Protein AF-A0A0G2GJR7-F1 (afdb_monomer_lite)

InterPro domains:
  IPR007304 TAP46-like protein [PF04177] (12-169)
  IPR007304 TAP46-like protein [PTHR10933] (1-168)
  IPR038511 TAP42/TAP46-like superfamily [G3DSA:1.25.40.540] (10-198)

Structure (mmCIF, N/CA/C/O backbone):
data_AF-A0A0G2GJR7-F1
#
_entry.id   AF-A0A0G2GJR7-F1
#
loop_
_atom_site.group_PDB
_atom_site.id
_atom_site.type_symbol
_atom_site.label_atom_id
_atom_site.label_alt_id
_atom_site.label_comp_id
_atom_site.label_asym_id
_atom_site.label_entity_id
_atom_site.label_seq_id
_atom_site.pdbx_PDB_ins_code
_atom_site.Cartn_x
_atom_site.Cartn_y
_atom_site.Cartn_z
_atom_site.occupancy
_atom_site.B_iso_or_equiv
_atom_site.auth_seq_id
_atom_site.auth_comp_id
_atom_site.auth_asym_id
_atom_site.auth_atom_id
_atom_site.pdbx_PDB_model_num
ATOM 1 N N . MET A 1 1 ? -21.936 -32.158 -19.354 1.00 35.22 1 MET A N 1
ATOM 2 C CA . MET A 1 1 ? -22.387 -31.403 -18.170 1.00 35.22 1 MET A CA 1
ATOM 3 C C . MET A 1 1 ? -21.195 -31.351 -17.244 1.00 35.22 1 MET A C 1
ATOM 5 O O . MET A 1 1 ? -20.865 -32.356 -16.630 1.00 35.22 1 MET A O 1
ATOM 9 N N . SER A 1 2 ? -20.431 -30.268 -17.346 1.00 37.28 2 SER A N 1
ATOM 10 C CA . SER A 1 2 ? -19.162 -30.115 -16.641 1.00 37.28 2 SER A CA 1
ATOM 11 C C . SER A 1 2 ? -19.447 -29.758 -15.191 1.00 37.28 2 SER A C 1
ATOM 13 O O . SER A 1 2 ? -20.305 -28.926 -14.925 1.00 37.28 2 SER A O 1
ATOM 15 N N . ASN A 1 3 ? -18.747 -30.436 -14.291 1.00 38.94 3 ASN A N 1
ATOM 16 C CA . ASN A 1 3 ? -18.792 -30.247 -12.850 1.00 38.94 3 ASN A CA 1
ATOM 17 C C . ASN A 1 3 ? -18.366 -28.801 -12.521 1.00 38.94 3 ASN A C 1
ATOM 19 O O . ASN A 1 3 ? -17.173 -28.510 -12.434 1.00 38.94 3 ASN A O 1
ATOM 23 N N . GLU A 1 4 ? -19.324 -27.884 -12.383 1.00 40.16 4 GLU A N 1
ATOM 24 C CA . GLU A 1 4 ? -19.122 -26.643 -11.636 1.00 40.16 4 GLU A CA 1
ATOM 25 C C . GLU A 1 4 ? -18.989 -27.054 -10.173 1.00 40.16 4 GLU A C 1
ATOM 27 O O . GLU A 1 4 ? -19.972 -27.213 -9.455 1.00 40.16 4 GLU A O 1
ATOM 32 N N . ALA A 1 5 ? -17.753 -27.334 -9.756 1.00 41.88 5 ALA A N 1
ATOM 33 C CA . ALA A 1 5 ? -17.433 -27.442 -8.347 1.00 41.88 5 ALA A CA 1
ATOM 34 C C . ALA A 1 5 ? -17.903 -26.142 -7.686 1.00 41.88 5 ALA A C 1
ATOM 36 O O . ALA A 1 5 ? -17.387 -25.072 -8.009 1.00 41.88 5 ALA A O 1
ATOM 37 N N . GLU A 1 6 ? -18.905 -26.251 -6.816 1.00 43.09 6 GLU A N 1
ATOM 38 C CA . GLU A 1 6 ? -19.409 -25.178 -5.968 1.00 43.09 6 GLU A CA 1
ATOM 39 C C . GLU A 1 6 ? -18.227 -24.577 -5.196 1.00 43.09 6 GLU A C 1
ATOM 41 O O . GLU A 1 6 ? -17.810 -25.077 -4.149 1.00 43.09 6 GLU A O 1
ATOM 46 N N . GLN A 1 7 ? -17.628 -23.520 -5.745 1.00 49.91 7 GLN A N 1
ATOM 47 C CA . GLN A 1 7 ? -16.641 -22.724 -5.037 1.00 49.91 7 GLN A CA 1
ATOM 48 C C . GLN A 1 7 ? -17.401 -22.008 -3.927 1.00 49.91 7 GLN A C 1
ATOM 50 O O . GLN A 1 7 ? -18.052 -20.989 -4.156 1.00 49.91 7 GLN A O 1
ATOM 55 N N . GLN A 1 8 ? -17.362 -22.580 -2.722 1.00 50.88 8 GLN A N 1
ATOM 56 C CA . GLN A 1 8 ? -17.831 -21.894 -1.527 1.00 50.88 8 GLN A CA 1
ATOM 57 C C . GLN A 1 8 ? -17.197 -20.496 -1.495 1.00 50.88 8 GLN A C 1
ATOM 59 O O . GLN A 1 8 ? -15.990 -20.382 -1.740 1.00 50.88 8 GLN A O 1
ATOM 64 N N . PRO A 1 9 ? -17.975 -19.433 -1.222 1.00 61.09 9 PRO A N 1
ATOM 65 C CA . PRO A 1 9 ? -17.446 -18.079 -1.224 1.00 61.09 9 PRO A CA 1
ATOM 66 C C . PRO A 1 9 ? -16.328 -17.986 -0.181 1.00 61.09 9 PRO A C 1
ATOM 68 O O . PRO A 1 9 ? -16.577 -18.084 1.021 1.00 61.09 9 PRO A O 1
ATOM 71 N N . GLN A 1 10 ? -15.084 -17.839 -0.643 1.00 73.94 10 GLN A N 1
ATOM 72 C CA . GLN A 1 10 ? -13.940 -17.670 0.247 1.00 73.94 10 GLN A CA 1
ATOM 73 C C . GLN A 1 10 ? -14.113 -16.368 1.036 1.00 73.94 10 GLN A C 1
ATOM 75 O O . GLN A 1 10 ? -14.500 -15.336 0.485 1.00 73.94 10 GLN A O 1
ATOM 80 N N . SER A 1 11 ? -13.851 -16.415 2.343 1.00 90.81 11 SER A N 1
ATOM 81 C CA . SER A 1 11 ? -13.922 -15.219 3.182 1.00 90.81 11 SER A CA 1
ATOM 82 C C . SER A 1 11 ? -12.820 -14.230 2.798 1.00 90.81 11 SER A C 1
ATOM 84 O O . SER A 1 11 ? -11.717 -14.634 2.419 1.00 90.81 11 SER A O 1
ATOM 86 N N . LEU A 1 12 ? -13.093 -12.928 2.950 1.00 93.38 12 LEU A N 1
ATOM 87 C CA . LEU A 1 12 ? -12.113 -11.867 2.684 1.00 93.38 12 LEU A CA 1
ATOM 88 C C . LEU A 1 12 ? -10.796 -12.112 3.434 1.00 93.38 12 LEU A C 1
ATOM 90 O O . LEU A 1 12 ? -9.720 -11.984 2.862 1.00 93.38 12 LEU A O 1
ATOM 94 N N . ARG A 1 13 ? -10.888 -12.556 4.691 1.00 94.00 13 ARG A N 1
ATOM 95 C CA . ARG A 1 13 ? -9.733 -12.904 5.525 1.00 94.00 13 ARG A CA 1
ATOM 96 C C . ARG A 1 13 ? -8.866 -14.000 4.901 1.00 94.00 13 ARG A C 1
ATOM 98 O O . ARG A 1 13 ? -7.647 -13.862 4.855 1.00 94.00 13 ARG A O 1
ATOM 105 N N . ALA A 1 14 ? -9.479 -15.084 4.420 1.00 93.88 14 ALA A N 1
ATOM 106 C CA . ALA A 1 14 ? -8.749 -16.191 3.802 1.00 93.88 14 ALA A CA 1
ATOM 107 C C . ALA A 1 14 ? -8.093 -15.768 2.479 1.00 93.88 14 ALA A C 1
ATOM 109 O O . ALA A 1 14 ? -6.927 -16.090 2.241 1.00 93.88 14 ALA A O 1
ATOM 110 N N . LEU A 1 15 ? -8.817 -15.003 1.654 1.00 95.00 15 LEU A N 1
ATOM 111 C CA . LEU A 1 15 ? -8.298 -14.439 0.407 1.00 95.00 15 LEU A CA 1
ATOM 112 C C . LEU A 1 15 ? -7.098 -13.524 0.662 1.00 95.00 15 LEU A C 1
ATOM 114 O O . LEU A 1 15 ? -6.047 -13.704 0.045 1.00 95.00 15 LEU A O 1
ATOM 118 N N . PHE A 1 16 ? -7.228 -12.603 1.616 1.00 96.25 16 PHE A N 1
ATOM 119 C CA . PHE A 1 16 ? -6.186 -11.643 1.960 1.00 96.25 16 PHE A CA 1
ATOM 120 C C . PHE A 1 16 ? -4.929 -12.326 2.507 1.00 96.25 16 PHE A C 1
ATOM 122 O O . PHE A 1 16 ? -3.825 -12.013 2.072 1.00 96.25 16 PHE A O 1
ATOM 129 N N . TYR A 1 17 ? -5.067 -13.325 3.383 1.00 95.56 17 TYR A N 1
ATOM 130 C CA . TYR A 1 17 ? -3.914 -14.100 3.851 1.00 95.56 17 TYR A CA 1
ATOM 131 C C . TYR A 1 17 ? -3.242 -14.901 2.739 1.00 95.56 17 TYR A C 1
ATOM 133 O O . TYR A 1 17 ? -2.012 -14.974 2.695 1.00 95.56 17 TYR A O 1
ATOM 141 N N . GLY A 1 18 ? -4.019 -15.448 1.802 1.00 94.94 18 GLY A N 1
ATOM 142 C CA . GLY A 1 18 ? -3.470 -16.055 0.593 1.00 94.94 18 GLY A CA 1
ATOM 143 C C . GLY A 1 18 ? -2.722 -15.045 -0.286 1.00 94.94 18 GLY A C 1
ATOM 144 O O . GLY A 1 18 ? -1.685 -15.380 -0.859 1.00 94.94 18 GLY A O 1
ATOM 145 N N . ALA A 1 19 ? -3.219 -13.813 -0.406 1.00 95.75 19 ALA A N 1
ATOM 146 C CA . ALA A 1 19 ? -2.562 -12.742 -1.155 1.00 95.75 19 ALA A CA 1
ATOM 147 C C . ALA A 1 19 ? -1.238 -12.319 -0.493 1.00 95.75 19 ALA A C 1
ATOM 149 O O . ALA A 1 19 ? -0.198 -12.306 -1.153 1.00 95.75 19 ALA A O 1
ATOM 150 N N . GLU A 1 20 ? -1.248 -12.092 0.823 1.00 96.19 20 GLU A N 1
ATOM 151 C CA . GLU A 1 20 ? -0.064 -11.742 1.617 1.00 96.19 20 GLU A CA 1
ATOM 152 C C . GLU A 1 20 ? 1.016 -12.828 1.574 1.00 96.19 20 GLU A C 1
ATOM 154 O O . GLU A 1 20 ? 2.204 -12.520 1.461 1.00 96.19 20 GLU A O 1
ATOM 159 N N . ALA A 1 21 ? 0.630 -14.107 1.622 1.00 95.31 21 ALA A N 1
ATOM 160 C CA . ALA A 1 21 ? 1.573 -15.215 1.491 1.00 95.31 21 ALA A CA 1
ATOM 161 C C . ALA A 1 21 ? 2.286 -15.193 0.127 1.00 95.31 21 ALA A C 1
ATOM 163 O O . ALA A 1 21 ? 3.514 -15.285 0.075 1.00 95.31 21 ALA A O 1
ATOM 164 N N . ARG A 1 22 ? 1.537 -14.992 -0.968 1.00 94.88 22 ARG A N 1
ATOM 165 C CA . ARG A 1 22 ? 2.111 -14.870 -2.320 1.00 94.88 22 ARG A CA 1
ATOM 166 C C . ARG A 1 22 ? 2.998 -13.632 -2.456 1.00 94.88 22 ARG A C 1
ATOM 168 O O . ARG A 1 22 ? 4.066 -13.719 -3.053 1.00 94.88 22 ARG A O 1
ATOM 175 N N . ARG A 1 23 ? 2.603 -12.490 -1.878 1.00 95.25 23 ARG A N 1
ATOM 176 C CA . ARG A 1 23 ? 3.429 -11.269 -1.865 1.00 95.25 23 ARG A CA 1
ATOM 177 C C . ARG A 1 23 ? 4.769 -11.510 -1.168 1.00 95.25 23 ARG A C 1
ATOM 179 O O . ARG A 1 23 ? 5.808 -11.174 -1.730 1.00 95.25 23 ARG A O 1
ATOM 186 N N . LYS A 1 24 ? 4.761 -12.143 0.009 1.00 93.56 24 LYS A N 1
ATOM 187 C CA . LYS A 1 24 ? 5.985 -12.489 0.753 1.00 93.56 24 LYS A CA 1
ATOM 188 C C . LYS A 1 24 ? 6.879 -13.465 -0.014 1.00 93.56 24 LYS A C 1
ATOM 190 O O . LYS A 1 24 ? 8.096 -13.311 -0.006 1.00 93.56 24 LYS A O 1
ATOM 195 N N . GLU A 1 25 ? 6.297 -14.435 -0.718 1.00 92.06 25 GLU A N 1
ATOM 196 C CA . GLU A 1 25 ? 7.043 -15.342 -1.603 1.00 92.06 25 GLU A CA 1
ATOM 197 C C . GLU A 1 25 ? 7.724 -14.591 -2.766 1.00 92.06 25 GLU A C 1
ATOM 199 O O . GLU A 1 25 ? 8.865 -14.878 -3.135 1.00 92.06 25 GLU A O 1
ATOM 204 N N . LEU A 1 26 ? 7.057 -13.582 -3.332 1.00 92.06 26 LEU A N 1
ATOM 205 C CA . LEU A 1 26 ? 7.626 -12.737 -4.388 1.00 92.06 26 LEU A CA 1
ATOM 206 C C . LEU A 1 26 ? 8.732 -11.802 -3.879 1.00 92.06 26 LEU A C 1
ATOM 208 O O . LEU A 1 26 ? 9.574 -11.380 -4.666 1.00 92.06 26 LEU A O 1
ATOM 212 N N . GLU A 1 27 ? 8.736 -11.450 -2.593 1.00 88.88 27 GLU A N 1
ATOM 213 C CA . GLU A 1 27 ? 9.798 -10.649 -1.967 1.00 88.88 27 GLU A CA 1
ATOM 214 C C . GLU A 1 27 ? 11.062 -11.459 -1.674 1.00 88.88 27 GLU A C 1
ATOM 216 O O . GLU A 1 27 ? 12.158 -10.904 -1.706 1.00 88.88 27 GLU A O 1
ATOM 221 N N . SER A 1 28 ? 10.930 -12.764 -1.428 1.00 86.69 28 SER A N 1
ATOM 222 C CA . SER A 1 28 ? 12.072 -13.656 -1.204 1.00 86.69 28 SER A CA 1
ATOM 223 C C . SER A 1 28 ? 12.683 -14.212 -2.495 1.00 86.69 28 SER A C 1
ATOM 225 O O . SER A 1 28 ? 13.780 -14.769 -2.464 1.00 86.69 28 SER A O 1
ATOM 227 N N . THR A 1 29 ? 12.001 -14.068 -3.635 1.00 87.06 29 THR A N 1
ATOM 228 C CA . THR A 1 29 ? 12.474 -14.580 -4.927 1.00 87.06 29 THR A CA 1
ATOM 229 C C . THR A 1 29 ? 13.448 -13.605 -5.595 1.00 87.06 29 THR A C 1
ATOM 231 O O . THR A 1 29 ? 13.114 -12.448 -5.835 1.00 87.06 29 THR A O 1
ATOM 234 N N . TYR A 1 30 ? 14.641 -14.087 -5.955 1.00 81.06 30 TYR A N 1
ATOM 235 C CA . TYR A 1 30 ? 15.708 -13.262 -6.542 1.00 81.06 30 TYR A CA 1
ATOM 236 C C . TYR A 1 30 ? 15.567 -13.011 -8.055 1.00 81.06 30 TYR A C 1
ATOM 238 O O . TYR A 1 30 ? 16.092 -12.016 -8.550 1.00 81.06 30 TYR A O 1
ATOM 246 N N . ASP A 1 31 ? 14.878 -13.891 -8.794 1.00 85.94 31 ASP A N 1
ATOM 247 C CA . ASP A 1 31 ? 14.734 -13.794 -10.256 1.00 85.94 31 ASP A CA 1
ATOM 248 C C . ASP A 1 31 ? 13.353 -13.266 -10.669 1.00 85.94 31 ASP A C 1
ATOM 250 O O . ASP A 1 31 ? 12.420 -14.027 -10.949 1.00 85.94 31 ASP A O 1
ATOM 254 N N . SER A 1 32 ? 13.238 -11.938 -10.708 1.00 81.31 32 SER A N 1
ATOM 255 C CA . SER A 1 32 ? 12.000 -11.222 -11.028 1.00 81.31 32 SER A CA 1
ATOM 256 C C . SER A 1 32 ? 11.627 -11.214 -12.514 1.00 81.31 32 SER A C 1
ATOM 258 O O . SER A 1 32 ? 10.488 -10.891 -12.848 1.00 81.31 32 SER A O 1
ATOM 260 N N . ASN A 1 33 ? 12.545 -11.569 -13.415 1.00 84.81 33 ASN A N 1
ATOM 261 C CA . ASN A 1 33 ? 12.284 -11.562 -14.858 1.00 84.81 33 ASN A CA 1
ATOM 262 C C . ASN A 1 33 ? 11.859 -12.935 -15.392 1.00 84.81 33 ASN A C 1
ATOM 264 O O . ASN A 1 33 ? 11.460 -13.034 -16.549 1.00 84.81 33 ASN A O 1
ATOM 268 N N . SER A 1 34 ? 11.941 -13.986 -14.572 1.00 91.00 34 SER A N 1
ATOM 269 C CA . SER A 1 34 ? 11.506 -15.324 -14.965 1.00 91.00 34 SER A CA 1
ATOM 270 C C . SER A 1 34 ? 9.999 -15.397 -15.235 1.00 91.00 34 SER A C 1
ATOM 272 O O . SER A 1 34 ? 9.189 -14.792 -14.527 1.00 91.00 34 SER A O 1
ATOM 274 N N . ASP A 1 35 ? 9.603 -16.226 -16.203 1.00 91.25 35 ASP A N 1
ATOM 275 C CA . ASP A 1 35 ? 8.186 -16.490 -16.493 1.00 91.25 35 ASP A CA 1
ATOM 276 C C . ASP A 1 35 ? 7.450 -17.037 -15.263 1.00 91.25 35 ASP A C 1
ATOM 278 O O . ASP A 1 35 ? 6.305 -16.673 -14.997 1.00 91.25 35 ASP A O 1
ATOM 282 N N . ALA A 1 36 ? 8.123 -17.873 -14.465 1.00 92.12 36 ALA A N 1
ATOM 283 C CA . ALA A 1 36 ? 7.575 -18.408 -13.224 1.00 92.12 36 ALA A CA 1
ATOM 284 C C . ALA A 1 36 ? 7.278 -17.297 -12.201 1.00 92.12 36 ALA A C 1
ATOM 286 O O . ALA A 1 36 ? 6.226 -17.320 -11.560 1.00 92.12 36 ALA A O 1
ATOM 287 N N . TYR A 1 37 ? 8.169 -16.309 -12.059 1.00 93.88 37 TYR A N 1
ATOM 288 C CA . TYR A 1 37 ? 7.924 -15.147 -11.204 1.00 93.88 37 TYR A CA 1
ATOM 289 C C . TYR A 1 37 ? 6.754 -14.315 -11.720 1.00 93.88 37 TYR A C 1
ATOM 291 O O . TYR A 1 37 ? 5.867 -13.969 -10.943 1.00 93.88 37 TYR A O 1
ATOM 299 N N . GLN A 1 38 ? 6.711 -14.037 -13.025 1.00 92.75 38 GLN A N 1
ATOM 300 C CA . GLN A 1 38 ? 5.639 -13.241 -13.621 1.00 92.75 38 GLN A CA 1
ATOM 301 C C . GLN A 1 38 ? 4.272 -13.937 -13.484 1.00 92.75 38 GLN A C 1
ATOM 303 O O . GLN A 1 38 ? 3.293 -13.285 -13.138 1.00 92.75 38 GLN A O 1
ATOM 308 N N . GLN A 1 39 ? 4.197 -15.266 -13.616 1.00 93.50 39 GLN A N 1
ATOM 309 C CA . GLN A 1 39 ? 2.968 -16.030 -13.352 1.00 93.50 39 GLN A CA 1
ATOM 310 C C . GLN A 1 39 ? 2.520 -15.954 -11.885 1.00 93.50 39 GLN A C 1
ATOM 312 O O . GLN A 1 39 ? 1.331 -15.759 -11.602 1.00 93.50 39 GLN A O 1
ATOM 317 N N . LYS A 1 40 ? 3.458 -16.080 -10.936 1.00 94.81 40 LYS A N 1
ATOM 318 C CA . LYS A 1 40 ? 3.170 -15.905 -9.503 1.00 94.81 40 LYS A CA 1
ATOM 319 C C . LYS A 1 40 ? 2.707 -14.481 -9.200 1.00 94.81 40 LYS A C 1
ATOM 321 O O . LYS A 1 40 ? 1.751 -14.302 -8.448 1.00 94.81 40 LYS A O 1
ATOM 326 N N . LEU A 1 41 ? 3.332 -13.485 -9.825 1.00 95.31 41 LEU A N 1
ATOM 327 C CA . LEU A 1 41 ? 2.968 -12.078 -9.713 1.00 95.31 41 LEU A CA 1
ATOM 328 C C . LEU A 1 41 ? 1.551 -11.820 -10.230 1.00 95.31 41 LEU A C 1
ATOM 330 O O . LEU A 1 41 ? 0.743 -11.248 -9.503 1.00 95.31 41 LEU A O 1
ATOM 334 N N . SER A 1 42 ? 1.213 -12.298 -11.431 1.00 94.62 42 SER A N 1
ATOM 335 C CA . SER A 1 42 ? -0.145 -12.196 -11.980 1.00 94.62 42 SER A CA 1
ATOM 336 C C . SER A 1 42 ? -1.177 -12.878 -11.081 1.00 94.62 42 SER A C 1
ATOM 338 O O . SER A 1 42 ? -2.257 -12.337 -10.861 1.00 94.62 42 SER A O 1
ATOM 340 N N . SER A 1 43 ? -0.831 -14.029 -10.498 1.00 95.75 43 SER A N 1
ATOM 341 C CA . SER A 1 43 ? -1.701 -14.733 -9.548 1.00 95.75 43 SER A CA 1
ATOM 342 C C . SER A 1 43 ? -1.908 -13.941 -8.250 1.00 95.75 43 SER A C 1
ATOM 344 O O . SER A 1 43 ? -3.015 -13.911 -7.709 1.00 95.75 43 SER A O 1
ATOM 346 N N . ALA A 1 44 ? -0.862 -13.283 -7.739 1.00 96.69 44 ALA A N 1
ATOM 347 C CA . ALA A 1 44 ? -0.953 -12.418 -6.565 1.00 96.69 44 ALA A CA 1
ATOM 348 C C . ALA A 1 44 ? -1.827 -11.185 -6.843 1.00 96.69 44 ALA A C 1
ATOM 350 O O . ALA A 1 44 ? -2.731 -10.903 -6.059 1.00 96.69 44 ALA A O 1
ATOM 351 N N . ILE A 1 45 ? -1.616 -10.514 -7.983 1.00 96.44 45 ILE A N 1
ATOM 352 C CA . ILE A 1 45 ? -2.425 -9.376 -8.451 1.00 96.44 45 ILE A CA 1
ATOM 353 C C . ILE A 1 45 ? -3.906 -9.765 -8.511 1.00 96.44 45 ILE A C 1
ATOM 355 O O . ILE A 1 45 ? -4.723 -9.131 -7.848 1.00 96.44 45 ILE A O 1
ATOM 359 N N . ALA A 1 46 ? -4.237 -10.866 -9.194 1.00 96.69 46 ALA A N 1
ATOM 360 C CA . ALA A 1 46 ? -5.614 -11.347 -9.307 1.00 96.69 46 ALA A CA 1
ATOM 361 C C . ALA A 1 46 ? -6.250 -11.663 -7.939 1.00 96.69 46 ALA A C 1
ATOM 363 O O . ALA A 1 46 ? -7.446 -11.458 -7.738 1.00 96.69 46 ALA A O 1
ATOM 364 N N . THR A 1 47 ? -5.455 -12.135 -6.971 1.00 97.00 47 THR A N 1
ATOM 365 C CA . THR A 1 47 ? -5.956 -12.397 -5.613 1.00 97.00 47 THR A CA 1
ATOM 366 C C . THR A 1 47 ? -6.270 -11.095 -4.866 1.00 97.00 47 THR A C 1
ATOM 368 O O . THR A 1 47 ? -7.296 -11.022 -4.194 1.00 97.00 47 THR A O 1
ATOM 371 N N . TYR A 1 48 ? -5.435 -10.054 -4.975 1.00 97.62 48 TYR A N 1
ATOM 372 C CA . TYR A 1 48 ? -5.738 -8.748 -4.369 1.00 97.62 48 TYR A CA 1
ATOM 373 C C . TYR A 1 48 ? -6.933 -8.060 -5.039 1.00 97.62 48 TYR A C 1
ATOM 375 O O . TYR A 1 48 ? -7.753 -7.469 -4.338 1.00 97.62 48 TYR A O 1
ATOM 383 N N . GLU A 1 49 ? -7.080 -8.176 -6.361 1.00 96.62 49 GLU A N 1
ATOM 384 C CA . GLU A 1 49 ? -8.274 -7.700 -7.074 1.00 96.62 49 GLU A CA 1
ATOM 385 C C . GLU A 1 49 ? -9.543 -8.399 -6.569 1.00 96.62 49 GLU A C 1
ATOM 387 O O . GLU A 1 49 ? -10.562 -7.747 -6.350 1.00 96.62 49 GLU A O 1
ATOM 392 N N . GLU A 1 50 ? -9.480 -9.707 -6.300 1.00 96.44 50 GLU A N 1
ATOM 393 C CA . GLU A 1 50 ? -10.595 -10.424 -5.676 1.00 96.44 50 GLU A CA 1
ATOM 394 C C . GLU A 1 50 ? -10.882 -9.932 -4.253 1.00 96.44 50 GLU A C 1
ATOM 396 O O . GLU A 1 50 ? -12.045 -9.758 -3.891 1.00 96.44 50 GLU A O 1
ATOM 401 N N . CYS A 1 51 ? -9.847 -9.638 -3.458 1.00 96.44 51 CYS A N 1
ATOM 402 C CA . CYS A 1 51 ? -10.033 -9.052 -2.129 1.00 96.44 51 CYS A CA 1
ATOM 403 C C . CYS A 1 51 ? -10.787 -7.717 -2.211 1.00 96.44 51 CYS A C 1
ATOM 405 O O . CYS A 1 51 ? -11.712 -7.505 -1.429 1.00 96.44 51 CYS A O 1
ATOM 407 N N . LEU A 1 52 ? -10.444 -6.851 -3.175 1.00 95.50 52 LEU A N 1
ATOM 408 C CA . LEU A 1 52 ? -11.168 -5.596 -3.411 1.00 95.50 52 LEU A CA 1
ATOM 409 C C . LEU A 1 52 ? -12.625 -5.851 -3.796 1.00 95.50 52 LEU A C 1
ATOM 411 O O . LEU A 1 52 ? -13.516 -5.266 -3.192 1.00 95.50 52 LEU A O 1
ATOM 415 N N . ARG A 1 53 ? -12.888 -6.781 -4.725 1.00 95.12 53 ARG A N 1
ATOM 416 C CA . ARG A 1 53 ? -14.265 -7.128 -5.122 1.00 95.12 53 ARG A CA 1
ATOM 417 C C . ARG A 1 53 ? -15.111 -7.578 -3.934 1.00 95.12 53 ARG A C 1
ATOM 419 O O . ARG A 1 53 ? -16.273 -7.188 -3.817 1.00 95.12 53 ARG A O 1
ATOM 426 N N . VAL A 1 54 ? -14.544 -8.397 -3.050 1.00 94.88 54 VAL A N 1
ATOM 427 C CA . VAL A 1 54 ? -15.244 -8.866 -1.850 1.00 94.88 54 VAL A CA 1
ATOM 428 C C . VAL A 1 54 ? -15.432 -7.734 -0.837 1.00 94.88 54 VAL A C 1
ATOM 430 O O . VAL A 1 54 ? -16.530 -7.623 -0.292 1.00 94.88 54 VAL A O 1
ATOM 433 N N . ALA A 1 55 ? -14.416 -6.895 -0.613 1.00 93.69 55 ALA A N 1
ATOM 434 C CA . ALA A 1 55 ? -14.484 -5.747 0.294 1.00 93.69 55 ALA A CA 1
ATOM 435 C C . ALA A 1 55 ? -15.535 -4.715 -0.155 1.00 93.69 55 ALA A C 1
ATOM 437 O O . ALA A 1 55 ? -16.349 -4.279 0.658 1.00 93.69 55 ALA A O 1
ATOM 438 N N . ASP A 1 56 ? -15.589 -4.403 -1.452 1.00 92.38 56 ASP A N 1
ATOM 439 C CA . ASP A 1 56 ? -16.579 -3.494 -2.038 1.00 92.38 56 ASP A CA 1
ATOM 440 C C . ASP A 1 56 ? -17.998 -4.067 -1.921 1.00 92.38 56 ASP A C 1
ATOM 442 O O . ASP A 1 56 ? -18.940 -3.359 -1.560 1.00 92.38 56 ASP A O 1
ATOM 446 N N . ARG A 1 57 ? -18.162 -5.378 -2.159 1.00 93.00 57 ARG A N 1
ATOM 447 C CA . ARG A 1 57 ? -19.463 -6.060 -2.056 1.00 93.00 57 ARG A CA 1
ATOM 448 C C . ARG A 1 57 ? -20.054 -5.993 -0.650 1.00 93.00 57 ARG A C 1
ATOM 450 O O . ARG A 1 57 ? -21.272 -5.929 -0.517 1.00 93.00 57 ARG A O 1
ATOM 457 N N . VAL A 1 58 ? -19.213 -6.041 0.382 1.00 91.31 58 VAL A N 1
ATOM 458 C CA . VAL A 1 58 ? -19.656 -5.885 1.777 1.00 91.31 58 VAL A CA 1
ATOM 459 C C . VAL A 1 58 ? -19.613 -4.431 2.248 1.00 91.31 58 VAL A C 1
ATOM 461 O O . VAL A 1 58 ? -19.962 -4.174 3.393 1.00 91.31 58 VAL A O 1
ATOM 464 N N . SER A 1 59 ? -19.214 -3.496 1.371 1.00 92.00 59 SER A N 1
ATOM 465 C CA . SER A 1 59 ? -19.025 -2.073 1.681 1.00 92.00 59 SER A CA 1
ATOM 466 C C . SER A 1 59 ? -18.190 -1.870 2.945 1.00 92.00 59 SER A C 1
ATOM 468 O O . SER A 1 59 ? -18.556 -1.086 3.811 1.00 92.00 59 SER A O 1
ATOM 470 N N . LEU A 1 60 ? -17.079 -2.613 3.038 1.00 92.81 60 LEU A N 1
ATOM 471 C CA . LEU A 1 60 ? -16.242 -2.683 4.239 1.00 92.81 60 LEU A CA 1
ATOM 472 C C . LEU A 1 60 ? -15.763 -1.308 4.717 1.00 92.81 60 LEU A C 1
ATOM 474 O O . LEU A 1 60 ? -15.601 -1.105 5.913 1.00 92.81 60 LEU A O 1
ATOM 478 N N . PHE A 1 61 ? -15.503 -0.406 3.771 1.00 93.50 61 PHE A N 1
ATOM 479 C CA . PHE A 1 61 ? -15.114 0.962 4.056 1.00 93.50 61 PHE A CA 1
ATOM 480 C C . PHE A 1 61 ? -16.122 1.920 3.427 1.00 93.50 61 PHE A C 1
ATOM 482 O O . PHE A 1 61 ? -16.214 2.021 2.198 1.00 93.50 61 PHE A O 1
ATOM 489 N N . SER A 1 62 ? -16.888 2.614 4.263 1.00 89.31 62 SER A N 1
ATOM 490 C CA . SER A 1 62 ? -17.855 3.617 3.838 1.00 89.31 62 SER A CA 1
ATOM 491 C C . SER A 1 62 ? -17.281 5.040 3.920 1.00 89.31 62 SER A C 1
ATOM 493 O O . SER A 1 62 ? -16.603 5.381 4.885 1.00 89.31 62 SER A O 1
ATOM 495 N N . PRO A 1 63 ? -17.614 5.944 2.977 1.00 82.62 63 PRO A N 1
ATOM 496 C CA . PRO A 1 63 ? -17.164 7.340 3.016 1.00 82.62 63 PRO A CA 1
ATOM 497 C C . PRO A 1 63 ? -17.597 8.151 4.248 1.00 82.62 63 PRO A C 1
ATOM 499 O O . PRO A 1 63 ? -17.089 9.250 4.439 1.00 82.62 63 PRO A O 1
ATOM 502 N N . ASN A 1 64 ? -18.572 7.664 5.022 1.00 83.44 64 ASN A N 1
ATOM 503 C CA . ASN A 1 64 ? -19.130 8.366 6.184 1.00 83.44 64 ASN A CA 1
ATOM 504 C C . ASN A 1 64 ? -18.698 7.749 7.527 1.00 83.44 64 ASN A C 1
ATOM 506 O O . ASN A 1 64 ? -19.283 8.082 8.556 1.00 83.44 64 ASN A O 1
ATOM 510 N N . GLU A 1 65 ? -17.744 6.822 7.519 1.00 86.88 65 GLU A N 1
ATOM 511 C CA . GLU A 1 65 ? -17.198 6.198 8.726 1.00 86.88 65 GLU A CA 1
ATOM 512 C C . GLU A 1 65 ? -15.894 6.869 9.146 1.00 86.88 65 GLU A C 1
ATOM 514 O O . GLU A 1 65 ? -15.150 7.395 8.318 1.00 86.88 65 GLU A O 1
ATOM 519 N N . THR A 1 66 ? -15.605 6.826 10.443 1.00 89.75 66 THR A N 1
ATOM 520 C CA . THR A 1 66 ? -14.310 7.236 10.984 1.00 89.75 66 THR A CA 1
ATOM 521 C C . THR A 1 66 ? -13.428 6.020 11.235 1.00 89.75 66 THR A C 1
ATOM 523 O O . THR A 1 66 ? -13.898 4.882 11.257 1.00 89.75 66 THR A O 1
ATOM 526 N N . LEU A 1 67 ? -12.127 6.237 11.443 1.00 91.00 67 LEU A N 1
ATOM 527 C CA . LEU A 1 67 ? -11.201 5.138 11.737 1.00 91.00 67 LEU A CA 1
ATOM 528 C C . LEU A 1 67 ? -11.604 4.350 12.995 1.00 91.00 67 LEU A C 1
ATOM 530 O O . LEU A 1 67 ? -11.394 3.142 13.048 1.00 91.00 67 LEU A O 1
ATOM 534 N N . GLU A 1 68 ? -12.204 5.020 13.979 1.00 91.31 68 GLU A N 1
ATOM 535 C CA . GLU A 1 68 ? -12.649 4.411 15.239 1.00 91.31 68 GLU A CA 1
ATOM 536 C C . GLU A 1 68 ? -13.848 3.462 15.051 1.00 91.31 68 GLU A C 1
ATOM 538 O O . GLU A 1 68 ? -14.071 2.582 15.882 1.00 91.31 68 GLU A O 1
ATOM 543 N N . ASP A 1 69 ? -14.599 3.605 13.953 1.00 91.38 69 ASP A N 1
ATOM 544 C CA . ASP A 1 69 ? -15.738 2.740 13.620 1.00 91.38 69 ASP A CA 1
ATOM 545 C C . ASP A 1 69 ? -15.298 1.430 12.939 1.00 91.38 69 ASP A C 1
ATOM 547 O O . ASP A 1 69 ? -16.084 0.489 12.799 1.00 91.38 69 ASP A O 1
ATOM 551 N N . VAL A 1 70 ? -14.029 1.341 12.528 1.00 92.25 70 VAL A N 1
ATOM 552 C CA . VAL A 1 70 ? -13.469 0.172 11.846 1.00 92.25 70 VAL A CA 1
ATOM 553 C C . VAL A 1 70 ? -12.927 -0.819 12.874 1.00 92.25 70 VAL A C 1
ATOM 555 O O . VAL A 1 70 ? -12.074 -0.501 13.703 1.00 92.25 70 VAL A O 1
ATOM 558 N N . SER A 1 71 ? -13.361 -2.077 12.777 1.00 93.12 71 SER A N 1
ATOM 559 C CA . SER A 1 71 ? -12.787 -3.175 13.562 1.00 93.12 71 SER A CA 1
ATOM 560 C C . SER A 1 71 ? -11.269 -3.240 13.379 1.00 93.12 71 SER A C 1
ATOM 562 O O . SER A 1 71 ? -10.768 -3.231 12.253 1.00 93.12 71 SER A O 1
ATOM 564 N N . SER A 1 72 ? -10.512 -3.406 14.468 1.00 91.62 72 SER A N 1
ATOM 565 C CA . SER A 1 72 ? -9.044 -3.499 14.405 1.00 91.62 72 SER A CA 1
ATOM 566 C C . SER A 1 72 ? -8.553 -4.617 13.476 1.00 91.62 72 SER A C 1
ATOM 568 O O . SER A 1 72 ? -7.484 -4.512 12.879 1.00 91.62 72 SER A O 1
ATOM 570 N N . GLY A 1 73 ? -9.344 -5.686 13.332 1.00 91.75 73 GLY A N 1
ATOM 571 C CA . GLY A 1 73 ? -9.065 -6.778 12.403 1.00 91.75 73 GLY A CA 1
ATOM 572 C C . GLY A 1 73 ? -9.283 -6.414 10.935 1.00 91.75 73 GLY A C 1
ATOM 573 O O . GLY A 1 73 ? -8.697 -7.064 10.077 1.00 91.75 73 GLY A O 1
ATOM 574 N N . ASP A 1 74 ? -10.072 -5.389 10.633 1.00 93.88 74 ASP A N 1
ATOM 575 C CA . ASP A 1 74 ? -10.421 -4.998 9.268 1.00 93.88 74 ASP A CA 1
ATOM 576 C C . ASP A 1 74 ? -9.536 -3.862 8.735 1.00 93.88 74 ASP A C 1
ATOM 578 O O . ASP A 1 74 ? -9.366 -3.735 7.523 1.00 93.88 74 ASP A O 1
ATOM 582 N N . ILE A 1 75 ? -8.848 -3.125 9.619 1.00 93.31 75 ILE A N 1
ATOM 583 C CA . ILE A 1 75 ? -7.835 -2.113 9.254 1.00 93.31 75 ILE A CA 1
ATOM 584 C C . ILE A 1 75 ? -6.776 -2.696 8.303 1.00 93.31 75 ILE A C 1
ATOM 586 O O . ILE A 1 75 ? -6.316 -2.019 7.382 1.00 93.31 75 ILE A O 1
ATOM 590 N N . GLN A 1 76 ? -6.424 -3.979 8.461 1.00 93.94 76 GLN A N 1
ATOM 591 C CA . GLN A 1 76 ? -5.452 -4.657 7.594 1.00 93.94 76 GLN A CA 1
ATOM 592 C C . GLN A 1 76 ? -5.868 -4.683 6.113 1.00 93.94 76 GLN A C 1
ATOM 594 O O . GLN A 1 76 ? -5.019 -4.861 5.247 1.00 93.94 76 GLN A O 1
ATOM 599 N N . TYR A 1 77 ? -7.150 -4.498 5.794 1.00 95.75 77 TYR A N 1
ATOM 600 C CA . TYR A 1 77 ? -7.627 -4.489 4.414 1.00 95.75 77 TYR A CA 1
ATOM 601 C C . TYR A 1 77 ? -7.474 -3.116 3.740 1.00 95.75 77 TYR A C 1
ATOM 603 O O . TYR A 1 77 ? -7.500 -3.040 2.512 1.00 95.75 77 TYR A O 1
ATOM 611 N N . MET A 1 78 ? -7.218 -2.036 4.491 1.00 95.31 78 MET A N 1
ATOM 612 C CA . MET A 1 78 ? -6.986 -0.705 3.907 1.00 95.31 78 MET A CA 1
ATOM 613 C C . MET A 1 78 ? -5.749 -0.678 2.992 1.00 95.31 78 MET A C 1
ATOM 615 O O . MET A 1 78 ? -5.709 0.076 2.022 1.00 95.31 78 MET A O 1
ATOM 619 N N . VAL A 1 79 ? -4.752 -1.537 3.244 1.00 96.44 79 VAL A N 1
ATOM 620 C CA . VAL A 1 79 ? -3.499 -1.593 2.464 1.00 96.44 79 VAL A CA 1
ATOM 621 C C . VAL A 1 79 ? -3.602 -2.382 1.154 1.00 96.44 79 VAL A C 1
ATOM 623 O O . VAL A 1 79 ? -2.630 -2.433 0.402 1.00 96.44 79 VAL A O 1
ATOM 626 N N . ILE A 1 80 ? -4.755 -2.981 0.832 1.00 97.25 80 ILE A N 1
ATOM 627 C CA . ILE A 1 80 ? -4.909 -3.814 -0.375 1.00 97.25 80 ILE A CA 1
ATOM 628 C C . ILE A 1 80 ? -4.534 -3.035 -1.647 1.00 97.25 80 ILE A C 1
ATOM 630 O O . ILE A 1 80 ? -3.735 -3.514 -2.452 1.00 97.25 80 ILE A O 1
ATOM 634 N N . ASN A 1 81 ? -5.059 -1.815 -1.808 1.00 97.69 81 ASN A N 1
ATOM 635 C CA . ASN A 1 81 ? -4.759 -0.963 -2.964 1.00 97.69 81 ASN A CA 1
ATOM 636 C C . ASN A 1 81 ? -3.270 -0.571 -3.034 1.00 97.69 81 ASN A C 1
ATOM 638 O O . ASN A 1 81 ? -2.700 -0.495 -4.123 1.00 97.69 81 ASN A O 1
ATOM 642 N N . TYR A 1 82 ? -2.623 -0.370 -1.880 1.00 97.88 82 TYR A N 1
ATOM 643 C CA . TYR A 1 82 ? -1.189 -0.088 -1.799 1.00 97.88 82 TYR A CA 1
ATOM 644 C C . TYR A 1 82 ? -0.356 -1.277 -2.305 1.00 97.88 82 TYR A C 1
ATOM 646 O O . TYR A 1 82 ? 0.481 -1.110 -3.193 1.00 97.88 82 TYR A O 1
ATOM 654 N N . HIS A 1 83 ? -0.626 -2.490 -1.812 1.00 97.31 83 HIS A N 1
ATOM 655 C CA . HIS A 1 83 ? 0.097 -3.688 -2.247 1.00 97.31 83 HIS A CA 1
ATOM 656 C C . HIS A 1 83 ? -0.162 -4.026 -3.716 1.00 97.31 83 HIS A C 1
ATOM 658 O O . HIS A 1 83 ? 0.768 -4.404 -4.430 1.00 97.31 83 HIS A O 1
ATOM 664 N N . LEU A 1 84 ? -1.388 -3.828 -4.206 1.00 96.88 84 LEU A N 1
ATOM 665 C CA . LEU A 1 84 ? -1.703 -3.985 -5.625 1.00 96.88 84 LEU A CA 1
ATOM 666 C C . LEU A 1 84 ? -0.829 -3.066 -6.495 1.00 96.88 84 LEU A C 1
ATOM 668 O O . LEU A 1 84 ? -0.230 -3.523 -7.470 1.00 96.88 84 LEU A O 1
ATOM 672 N N . ALA A 1 85 ? -0.683 -1.795 -6.109 1.00 96.81 85 ALA A N 1
ATOM 673 C CA . ALA A 1 85 ? 0.166 -0.836 -6.814 1.00 96.81 85 ALA A CA 1
ATOM 674 C C . ALA A 1 85 ? 1.654 -1.238 -6.813 1.00 96.81 85 ALA A C 1
ATOM 676 O O . ALA A 1 85 ? 2.344 -1.087 -7.826 1.00 96.81 85 ALA A O 1
ATOM 677 N N . GLU A 1 86 ? 2.166 -1.768 -5.698 1.00 95.75 86 GLU A N 1
ATOM 678 C CA . GLU A 1 86 ? 3.535 -2.295 -5.615 1.00 95.75 86 GLU A CA 1
ATOM 679 C C . GLU A 1 86 ? 3.751 -3.486 -6.553 1.00 95.75 86 GLU A C 1
ATOM 681 O O . GLU A 1 86 ? 4.765 -3.549 -7.251 1.00 95.75 86 GLU A O 1
ATOM 686 N N . LEU A 1 87 ? 2.801 -4.423 -6.598 1.00 94.69 87 LEU A N 1
ATOM 687 C CA . LEU A 1 87 ? 2.884 -5.599 -7.462 1.00 94.69 87 LEU A CA 1
ATOM 688 C C . LEU A 1 87 ? 2.813 -5.220 -8.944 1.00 94.69 87 LEU A C 1
ATOM 690 O O . LEU A 1 87 ? 3.632 -5.691 -9.733 1.00 94.69 87 LEU A O 1
ATOM 694 N N . LEU A 1 88 ? 1.910 -4.311 -9.322 1.00 94.44 88 LEU A N 1
ATOM 695 C CA . LEU A 1 88 ? 1.815 -3.804 -10.694 1.00 94.44 88 LEU A CA 1
ATOM 696 C C . LEU A 1 88 ? 3.148 -3.208 -11.170 1.00 94.44 88 LEU A C 1
ATOM 698 O O . LEU A 1 88 ? 3.571 -3.439 -12.300 1.00 94.44 88 LEU A O 1
ATOM 702 N N . GLN A 1 89 ? 3.883 -2.510 -10.301 1.00 93.19 89 GLN A N 1
ATOM 703 C CA . GLN A 1 89 ? 5.193 -1.958 -10.660 1.00 93.19 89 GLN A CA 1
ATOM 704 C C . GLN A 1 89 ? 6.261 -3.021 -10.941 1.00 93.19 89 GLN A C 1
ATOM 706 O O . GLN A 1 89 ? 7.211 -2.719 -11.673 1.00 93.19 89 GLN A O 1
ATOM 711 N N . ARG A 1 90 ? 6.111 -4.243 -10.419 1.00 91.94 90 ARG A N 1
ATOM 712 C CA . ARG A 1 90 ? 7.023 -5.377 -10.653 1.00 91.94 90 ARG A CA 1
ATOM 713 C C . ARG A 1 90 ? 6.701 -6.155 -11.933 1.00 91.94 90 ARG A C 1
ATOM 715 O O . ARG A 1 90 ? 7.504 -6.992 -12.343 1.00 91.94 90 ARG A O 1
ATOM 722 N N . ALA A 1 91 ? 5.560 -5.882 -12.569 1.00 89.81 91 ALA A N 1
ATOM 723 C CA . ALA A 1 91 ? 5.167 -6.554 -13.799 1.00 89.81 91 ALA A CA 1
ATOM 724 C C . ALA A 1 91 ? 6.054 -6.118 -14.972 1.00 89.81 91 ALA A C 1
ATOM 726 O O . ALA A 1 91 ? 6.297 -4.922 -15.190 1.00 89.81 91 ALA A O 1
ATOM 727 N N . VAL A 1 92 ? 6.517 -7.106 -15.736 1.00 88.00 92 VAL A N 1
ATOM 728 C CA . VAL A 1 92 ? 7.285 -6.914 -16.968 1.00 88.00 92 VAL A CA 1
ATOM 729 C C . VAL A 1 92 ? 6.357 -7.184 -18.148 1.00 88.00 92 VAL A C 1
ATOM 731 O O . VAL A 1 92 ? 5.711 -8.224 -18.216 1.00 88.00 92 VAL A O 1
ATOM 734 N N . GLY A 1 93 ? 6.261 -6.240 -19.083 1.00 82.50 93 GLY A N 1
ATOM 735 C CA . GLY A 1 93 ? 5.344 -6.355 -20.212 1.00 82.50 93 GLY A CA 1
ATOM 736 C C . GLY A 1 93 ? 5.595 -5.312 -21.292 1.00 82.50 93 GLY A C 1
ATOM 737 O O . GLY A 1 93 ? 6.394 -4.390 -21.121 1.00 82.50 93 GLY A O 1
ATOM 738 N N . THR A 1 94 ? 4.903 -5.469 -22.419 1.00 73.94 94 THR A N 1
ATOM 739 C CA . THR A 1 94 ? 5.078 -4.631 -23.615 1.00 73.94 94 THR A CA 1
ATOM 740 C C . THR A 1 94 ? 4.553 -3.209 -23.439 1.00 73.94 94 THR A C 1
ATOM 742 O O . THR A 1 94 ? 5.104 -2.288 -24.034 1.00 73.94 94 THR A O 1
ATOM 745 N N . ASP A 1 95 ? 3.524 -3.005 -22.610 1.00 89.38 95 ASP A N 1
ATOM 746 C CA . ASP A 1 95 ? 2.941 -1.687 -22.343 1.00 89.38 95 ASP A CA 1
ATOM 747 C C . ASP A 1 95 ? 3.190 -1.235 -20.898 1.00 89.38 95 ASP A C 1
ATOM 749 O O . ASP A 1 95 ? 2.307 -1.210 -20.043 1.00 89.38 95 ASP A O 1
ATOM 753 N N . ARG A 1 96 ? 4.436 -0.837 -20.622 1.00 91.69 96 ARG A N 1
ATOM 754 C CA . ARG A 1 96 ? 4.825 -0.317 -19.304 1.00 91.69 96 ARG A CA 1
ATOM 755 C C . ARG A 1 96 ? 4.020 0.921 -18.898 1.00 91.69 96 ARG A C 1
ATOM 757 O O . ARG A 1 96 ? 3.839 1.163 -17.706 1.00 91.69 96 ARG A O 1
ATOM 764 N N . LYS A 1 97 ? 3.559 1.725 -19.863 1.00 93.06 97 LYS A N 1
ATOM 765 C CA . LYS A 1 97 ? 2.841 2.969 -19.578 1.00 93.06 97 LYS A CA 1
ATOM 766 C C . LYS A 1 97 ? 1.482 2.671 -18.951 1.00 93.06 97 LYS A C 1
ATOM 768 O O . LYS A 1 97 ? 1.174 3.277 -17.928 1.00 93.06 97 LYS A O 1
ATOM 773 N N . SER A 1 98 ? 0.697 1.755 -19.520 1.00 93.75 98 SER A N 1
ATOM 774 C CA . SER A 1 98 ? -0.600 1.385 -18.936 1.00 93.75 98 SER A CA 1
ATOM 775 C C . SER A 1 98 ? -0.443 0.763 -17.554 1.00 93.75 98 SER A C 1
ATOM 777 O O . SER A 1 98 ? -1.126 1.193 -16.630 1.00 93.75 98 SER A O 1
ATOM 779 N N . THR A 1 99 ? 0.529 -0.135 -17.362 1.00 93.19 99 THR A N 1
ATOM 780 C CA . THR A 1 99 ? 0.814 -0.726 -16.045 1.00 93.19 99 THR A CA 1
ATOM 781 C C . THR A 1 99 ? 1.117 0.336 -14.984 1.00 93.19 99 THR A C 1
ATOM 783 O O . THR A 1 99 ? 0.610 0.262 -13.866 1.00 93.19 99 THR A O 1
ATOM 786 N N . LEU A 1 100 ? 1.912 1.357 -15.325 1.00 93.94 100 LEU A N 1
ATOM 787 C CA . LEU A 1 100 ? 2.220 2.456 -14.405 1.00 93.94 100 LEU A CA 1
ATOM 788 C C . LEU A 1 100 ? 1.006 3.351 -14.123 1.00 93.94 100 LEU A C 1
ATOM 790 O O . LEU A 1 100 ? 0.875 3.850 -13.007 1.00 93.94 100 LEU A O 1
ATOM 794 N N . LEU A 1 101 ? 0.113 3.543 -15.098 1.00 94.75 101 LEU A N 1
ATOM 795 C CA . LEU A 1 101 ? -1.140 4.272 -14.885 1.00 94.75 101 LEU A CA 1
ATOM 796 C C . LEU A 1 101 ? -2.086 3.502 -13.953 1.00 94.75 101 LEU A C 1
ATOM 798 O O . LEU A 1 101 ? -2.638 4.106 -13.040 1.00 94.75 101 LEU A O 1
ATOM 802 N N . SER A 1 102 ? -2.206 2.182 -14.107 1.00 94.94 102 SER A N 1
ATOM 803 C CA . SER A 1 102 ? -2.990 1.340 -13.192 1.00 94.94 102 SER A CA 1
ATOM 804 C C . SER A 1 102 ? -2.398 1.306 -11.777 1.00 94.94 102 SER A C 1
ATOM 806 O O . SER A 1 102 ? -3.134 1.352 -10.790 1.00 94.94 102 SER A O 1
ATOM 808 N N . ALA A 1 103 ? -1.065 1.281 -11.653 1.00 96.31 103 ALA A N 1
ATOM 809 C CA . ALA A 1 103 ? -0.394 1.381 -10.355 1.00 96.31 103 ALA A CA 1
ATOM 810 C C . ALA A 1 103 ? -0.661 2.740 -9.688 1.00 96.31 103 ALA A C 1
ATOM 812 O O . ALA A 1 103 ? -0.985 2.796 -8.503 1.00 96.31 103 ALA A O 1
ATOM 813 N N . ARG A 1 104 ? -0.584 3.834 -10.458 1.00 95.62 104 ARG A N 1
ATOM 814 C CA . ARG A 1 104 ? -0.942 5.181 -9.996 1.00 95.62 104 ARG A CA 1
ATOM 815 C C . ARG A 1 104 ? -2.388 5.243 -9.506 1.00 95.62 104 ARG A C 1
ATOM 817 O O . ARG A 1 104 ? -2.612 5.729 -8.405 1.00 95.62 104 ARG A O 1
ATOM 824 N N . GLU A 1 105 ? -3.343 4.737 -10.283 1.00 96.75 105 GLU A N 1
ATOM 825 C CA . GLU A 1 105 ? -4.763 4.713 -9.901 1.00 96.75 105 GLU A CA 1
ATOM 826 C C . GLU A 1 105 ? -4.978 3.951 -8.582 1.00 96.75 105 GLU A C 1
ATOM 828 O O . GLU A 1 105 ? -5.729 4.389 -7.712 1.00 96.75 105 GLU A O 1
ATOM 833 N N . SER A 1 106 ? -4.275 2.831 -8.399 1.00 97.56 106 SER A N 1
ATOM 834 C CA . SER A 1 106 ? -4.336 2.043 -7.163 1.00 97.56 106 SER A CA 1
ATOM 835 C C . SER A 1 106 ? -3.776 2.824 -5.965 1.00 97.56 106 SER A C 1
ATOM 837 O O . SER A 1 106 ? -4.408 2.872 -4.909 1.00 97.56 106 SER A O 1
ATOM 839 N N . TYR A 1 107 ? -2.651 3.531 -6.128 1.00 97.19 107 TYR A N 1
ATOM 840 C CA . TYR A 1 107 ? -2.152 4.444 -5.091 1.00 97.19 107 TYR A CA 1
ATOM 841 C C . TYR A 1 107 ? -3.126 5.586 -4.790 1.00 97.19 107 TYR A C 1
ATOM 843 O O . TYR A 1 107 ? -3.309 5.938 -3.629 1.00 97.19 107 TYR A O 1
ATOM 851 N N . GLU A 1 108 ? -3.778 6.156 -5.803 1.00 96.31 108 GLU A N 1
ATOM 852 C CA . GLU A 1 108 ? -4.766 7.221 -5.614 1.00 96.31 108 GLU A CA 1
ATOM 853 C C . GLU A 1 108 ? -5.982 6.739 -4.817 1.00 96.31 108 GLU A C 1
ATOM 855 O O . GLU A 1 108 ? -6.422 7.448 -3.913 1.00 96.31 108 GLU A O 1
ATOM 860 N N . LYS A 1 109 ? -6.479 5.524 -5.089 1.00 96.50 109 LYS A N 1
ATOM 861 C CA . LYS A 1 109 ? -7.551 4.885 -4.306 1.00 96.50 109 LYS A CA 1
ATOM 862 C C . LYS A 1 109 ? -7.145 4.690 -2.847 1.00 96.50 109 LYS A C 1
ATOM 864 O O . LYS A 1 109 ? -7.928 5.002 -1.956 1.00 96.50 109 LYS A O 1
ATOM 869 N N . PHE A 1 110 ? -5.920 4.225 -2.604 1.00 97.31 110 PHE A N 1
ATOM 870 C CA . PHE A 1 110 ? -5.380 4.076 -1.253 1.00 97.31 110 PHE A CA 1
ATOM 871 C C . PHE A 1 110 ? -5.280 5.418 -0.517 1.00 97.31 110 PHE A C 1
ATOM 873 O O . PHE A 1 110 ? -5.785 5.547 0.592 1.00 97.31 110 PHE A O 1
ATOM 880 N N . MET A 1 111 ? -4.680 6.433 -1.142 1.00 96.25 111 MET A N 1
ATOM 881 C CA . MET A 1 111 ? -4.522 7.750 -0.520 1.00 96.25 111 MET A CA 1
ATOM 882 C C . MET A 1 111 ? -5.871 8.410 -0.239 1.00 96.25 111 MET A C 1
ATOM 884 O O . MET A 1 111 ? -6.047 8.981 0.830 1.00 96.25 111 MET A O 1
ATOM 888 N N . LYS A 1 112 ? -6.837 8.279 -1.156 1.00 95.56 112 LYS A N 1
ATOM 889 C CA . LYS A 1 112 ? -8.202 8.775 -0.959 1.00 95.56 112 LYS A CA 1
ATOM 890 C C . LYS A 1 112 ? -8.883 8.109 0.237 1.00 95.56 112 LYS A C 1
ATOM 892 O O . LYS A 1 112 ? -9.566 8.793 0.987 1.00 95.56 112 LYS A O 1
ATOM 897 N N . LEU A 1 113 ? -8.697 6.799 0.406 1.00 95.75 113 LEU A N 1
ATOM 898 C CA . LEU A 1 113 ? -9.225 6.061 1.552 1.00 95.75 113 LEU A CA 1
ATOM 899 C C . LEU A 1 113 ? -8.594 6.551 2.863 1.00 95.75 113 LEU A C 1
ATOM 901 O O . LEU A 1 113 ? -9.300 6.811 3.826 1.00 95.75 113 LEU A O 1
ATOM 905 N N . LEU A 1 114 ? -7.270 6.719 2.905 1.00 95.44 114 LEU A N 1
ATOM 906 C CA . LEU A 1 114 ? -6.605 7.230 4.106 1.00 95.44 114 LEU A CA 1
ATOM 907 C C . LEU A 1 114 ? -7.023 8.664 4.452 1.00 95.44 114 LEU A C 1
ATOM 909 O O . LEU A 1 114 ? -7.118 8.998 5.629 1.00 95.44 114 LEU A O 1
ATOM 913 N N . ASP A 1 115 ? -7.244 9.500 3.438 1.00 95.12 115 ASP A N 1
ATOM 914 C CA . ASP A 1 115 ? -7.720 10.873 3.600 1.00 95.12 115 ASP A CA 1
ATOM 915 C C . ASP A 1 115 ? -9.157 10.903 4.142 1.00 95.12 115 ASP A C 1
ATOM 917 O O . ASP A 1 115 ? -9.421 11.603 5.112 1.00 95.12 115 ASP A O 1
ATOM 921 N N . SER A 1 116 ? -10.071 10.079 3.606 1.00 94.31 116 SER A N 1
ATOM 922 C CA . SER A 1 116 ? -11.470 10.049 4.066 1.00 94.31 116 SER A CA 1
ATOM 923 C C . SER A 1 116 ? -11.643 9.533 5.495 1.00 94.31 116 SER A C 1
ATOM 925 O O . SER A 1 116 ? -12.623 9.877 6.142 1.00 94.31 116 SER A O 1
ATOM 927 N N . TYR A 1 117 ? -10.710 8.709 5.975 1.00 95.12 117 TYR A N 1
ATOM 928 C CA . TYR A 1 117 ? -10.688 8.186 7.344 1.00 95.12 117 TYR A CA 1
ATOM 929 C C . TYR A 1 117 ? -9.791 9.010 8.289 1.00 95.12 117 TYR A C 1
ATOM 931 O O . TYR A 1 117 ? -9.494 8.552 9.393 1.00 95.12 117 TYR A O 1
ATOM 939 N N . ASP A 1 118 ? -9.323 10.193 7.863 1.00 93.12 118 ASP A N 1
ATOM 940 C CA . ASP A 1 118 ? -8.440 11.087 8.632 1.00 93.12 118 ASP A CA 1
ATOM 941 C C . ASP A 1 118 ? -7.152 10.407 9.154 1.00 93.12 118 ASP A C 1
ATOM 943 O O . ASP A 1 118 ? -6.565 10.797 10.168 1.00 93.12 118 ASP A O 1
ATOM 947 N N . VAL A 1 119 ? -6.667 9.384 8.441 1.00 94.06 119 VAL A N 1
ATOM 948 C CA . VAL A 1 119 ? -5.437 8.645 8.784 1.00 94.06 119 VAL A CA 1
ATOM 949 C C . VAL A 1 119 ? -4.192 9.440 8.383 1.00 94.06 119 VAL A C 1
ATOM 951 O O . VAL A 1 119 ? -3.116 9.284 8.969 1.00 94.06 119 VAL A O 1
ATOM 954 N N . LEU A 1 120 ? -4.311 10.299 7.366 1.00 93.12 120 LEU A N 1
ATOM 955 C CA . LEU A 1 120 ? -3.200 11.117 6.895 1.00 93.12 120 LEU A CA 1
ATOM 956 C C . LEU A 1 120 ? -2.803 12.166 7.937 1.00 93.12 120 LEU A C 1
ATOM 958 O O . LEU A 1 120 ? -3.611 12.940 8.447 1.00 93.12 120 LEU A O 1
ATOM 962 N N . SER A 1 121 ? -1.499 12.261 8.199 1.00 91.62 121 SER A N 1
ATOM 963 C CA . SER A 1 121 ? -0.977 13.346 9.022 1.00 91.62 121 SER A CA 1
ATOM 964 C C . SER A 1 121 ? -1.245 14.699 8.344 1.00 91.62 121 SER A C 1
ATOM 966 O O . SER A 1 121 ? -1.210 14.810 7.120 1.00 91.62 121 SER A O 1
ATOM 968 N N . LYS A 1 122 ? -1.438 15.773 9.122 1.00 92.12 122 LYS A N 1
ATOM 969 C CA . LYS A 1 122 ? -1.643 17.137 8.584 1.00 92.12 122 LYS A CA 1
ATOM 970 C C . LYS A 1 122 ? -0.662 17.547 7.465 1.00 92.12 122 LYS A C 1
ATOM 972 O O . LYS A 1 122 ? -1.114 18.153 6.493 1.00 92.12 122 LYS A O 1
ATOM 977 N N . PRO A 1 123 ? 0.665 17.307 7.565 1.00 91.12 123 PRO A N 1
ATOM 978 C CA . PRO A 1 123 ? 1.573 17.634 6.465 1.00 91.12 123 PRO A CA 1
ATOM 979 C C . PRO A 1 123 ? 1.388 16.736 5.234 1.00 91.12 123 PRO A C 1
ATOM 981 O O . PRO A 1 123 ? 1.609 17.210 4.122 1.00 91.12 12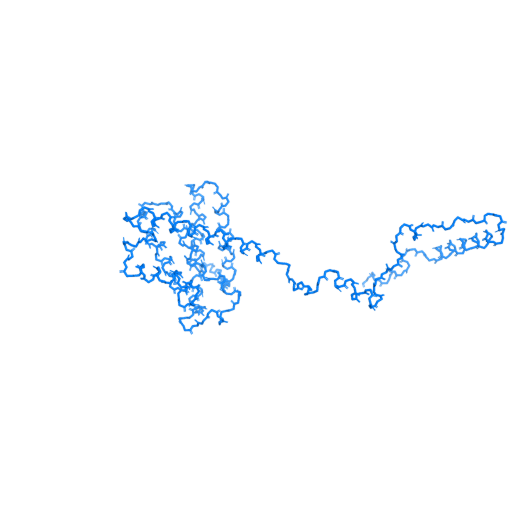3 PRO A O 1
ATOM 984 N N . ASP A 1 124 ? 0.986 15.477 5.406 1.00 91.88 124 ASP A N 1
ATOM 985 C CA . ASP A 1 124 ? 0.756 14.555 4.290 1.00 91.88 124 ASP A CA 1
ATOM 986 C C . ASP A 1 124 ? -0.574 14.832 3.583 1.00 91.88 124 ASP A C 1
ATOM 988 O O . ASP A 1 124 ? -0.594 14.841 2.356 1.00 91.88 124 ASP A O 1
ATOM 992 N N . ALA A 1 125 ? -1.634 15.178 4.321 1.00 94.31 125 ALA A N 1
ATOM 993 C CA . ALA A 1 125 ? -2.909 15.627 3.756 1.00 94.31 125 ALA A CA 1
ATOM 994 C C . ALA A 1 125 ? -2.718 16.856 2.846 1.00 94.31 125 ALA A C 1
ATOM 996 O O . ALA A 1 125 ? -3.150 16.862 1.698 1.00 94.31 125 ALA A O 1
ATOM 997 N N . LYS A 1 126 ? -1.936 17.854 3.288 1.00 93.00 126 LYS A N 1
ATOM 998 C CA . LYS A 1 126 ? -1.580 19.024 2.455 1.00 93.00 126 LYS A CA 1
ATOM 999 C C . LYS A 1 126 ? -0.797 18.659 1.193 1.00 93.00 126 LYS A C 1
ATOM 1001 O O . LYS A 1 126 ? -0.928 19.312 0.160 1.00 93.00 126 LYS A O 1
ATOM 1006 N N . LEU A 1 127 ? 0.082 17.659 1.272 1.00 92.38 127 LEU A N 1
ATOM 1007 C CA . LEU A 1 127 ? 0.797 17.183 0.087 1.00 92.38 127 LEU A CA 1
ATOM 1008 C C . LEU A 1 127 ? -0.132 16.439 -0.863 1.00 92.38 127 LEU A C 1
ATOM 1010 O O . LEU A 1 127 ? 0.024 16.579 -2.073 1.00 92.38 127 LEU A O 1
ATOM 1014 N N . TYR A 1 128 ? -1.075 15.671 -0.327 1.00 95.06 128 TYR A N 1
ATOM 1015 C CA . TYR A 1 128 ? -2.063 14.966 -1.122 1.00 95.06 128 TYR A CA 1
ATOM 1016 C C . TYR A 1 128 ? -3.021 15.935 -1.830 1.00 95.06 128 TYR A C 1
ATOM 1018 O O . TYR A 1 128 ? -3.233 15.792 -3.030 1.00 95.06 128 TYR A O 1
ATOM 1026 N N . GLU A 1 129 ? -3.480 16.989 -1.155 1.00 95.19 129 GLU A N 1
ATOM 1027 C CA . GLU A 1 129 ? -4.249 18.089 -1.758 1.00 95.19 129 GLU A CA 1
ATOM 1028 C C . GLU A 1 129 ? -3.487 18.722 -2.936 1.00 95.19 129 GLU A C 1
ATOM 1030 O O . GLU A 1 129 ? -3.972 18.755 -4.067 1.00 95.19 129 GLU A O 1
ATOM 1035 N N . LYS A 1 130 ? -2.220 19.103 -2.723 1.00 94.38 130 LYS A N 1
ATOM 1036 C CA . LYS A 1 130 ? -1.357 19.633 -3.792 1.00 94.38 130 LYS A CA 1
ATOM 1037 C C . LYS A 1 130 ? -1.160 18.641 -4.947 1.00 94.38 130 LYS A C 1
ATOM 1039 O O . LYS A 1 130 ? -1.010 19.042 -6.102 1.00 94.38 130 LYS A O 1
ATOM 1044 N N . TYR A 1 131 ? -1.098 17.345 -4.648 1.00 94.94 131 TYR A N 1
ATOM 1045 C CA . TYR A 1 131 ? -1.035 16.309 -5.673 1.00 94.94 131 TYR A CA 1
ATOM 1046 C C . TYR A 1 131 ? -2.320 16.277 -6.506 1.00 94.94 131 TYR A C 1
ATOM 1048 O O . TYR A 1 131 ? -2.224 16.241 -7.730 1.00 94.94 131 TYR A O 1
ATOM 1056 N N . GLN A 1 132 ? -3.497 16.340 -5.875 1.00 95.00 132 GLN A N 1
ATOM 1057 C CA . GLN A 1 132 ? -4.790 16.354 -6.566 1.00 95.00 132 GLN A CA 1
ATOM 1058 C C . GLN A 1 132 ? -4.940 17.566 -7.498 1.00 95.00 132 GLN A C 1
ATOM 1060 O O . GLN A 1 132 ? -5.455 17.420 -8.606 1.00 95.00 132 GLN A O 1
ATOM 1065 N N . GLU A 1 133 ? -4.443 18.740 -7.097 1.00 94.50 133 GLU A N 1
ATOM 1066 C CA . GLU A 1 133 ? -4.464 19.950 -7.931 1.00 94.50 133 GLU A CA 1
ATOM 1067 C C . GLU A 1 133 ? -3.624 19.815 -9.207 1.00 94.50 133 GLU A C 1
ATOM 1069 O O . GLU A 1 133 ? -3.958 20.372 -10.254 1.00 94.50 133 GLU A O 1
ATOM 1074 N N . SER A 1 134 ? -2.479 19.132 -9.133 1.00 93.94 134 SER A N 1
ATOM 1075 C CA . SER A 1 134 ? -1.533 19.039 -10.250 1.00 93.94 134 SER A CA 1
ATOM 1076 C C . SER A 1 134 ? -0.799 17.696 -10.288 1.00 93.94 134 SER A C 1
ATOM 1078 O O . SER A 1 134 ? 0.418 17.630 -10.073 1.00 93.94 134 SER A O 1
ATOM 1080 N N . PRO A 1 135 ? -1.496 16.607 -10.663 1.00 90.50 135 PRO A N 1
ATOM 1081 C CA . PRO A 1 135 ? -0.957 15.258 -10.522 1.00 90.50 135 PRO A CA 1
ATOM 1082 C C . PRO A 1 135 ? 0.248 14.971 -11.438 1.00 90.50 135 PRO A C 1
ATOM 1084 O O . PRO A 1 135 ? 1.048 14.081 -11.157 1.00 90.50 135 PRO A O 1
ATOM 1087 N N . ASN A 1 136 ? 0.393 15.693 -12.554 1.00 90.69 136 ASN A N 1
ATOM 1088 C CA . ASN A 1 136 ? 1.464 15.469 -13.538 1.00 90.69 136 ASN A CA 1
ATOM 1089 C C . ASN A 1 136 ? 2.726 16.316 -13.302 1.00 90.69 136 ASN A C 1
ATOM 1091 O O . ASN A 1 136 ? 3.750 16.060 -13.929 1.00 90.69 136 ASN A O 1
ATOM 1095 N N . SER A 1 137 ? 2.668 17.318 -12.422 1.00 89.50 137 SER A N 1
ATOM 1096 C CA . SER A 1 137 ? 3.797 18.203 -12.085 1.00 89.50 137 SER A CA 1
ATOM 1097 C C . SER A 1 137 ? 4.114 18.222 -10.587 1.00 89.50 137 SER A C 1
ATOM 1099 O O . SER A 1 137 ? 4.963 18.995 -10.135 1.00 89.50 137 SER A O 1
ATOM 1101 N N . PHE A 1 138 ? 3.448 17.365 -9.811 1.00 91.75 138 PHE A N 1
ATOM 1102 C CA . PHE A 1 138 ? 3.653 17.239 -8.380 1.00 91.75 138 PHE A CA 1
ATOM 1103 C C . PHE A 1 138 ? 5.093 16.835 -8.042 1.00 91.75 138 PHE A C 1
ATOM 1105 O O . PHE A 1 138 ? 5.688 15.951 -8.657 1.00 91.75 138 PHE A O 1
ATOM 1112 N N . SER A 1 139 ? 5.639 17.467 -7.006 1.00 88.56 139 SER A N 1
ATOM 1113 C CA . SER A 1 139 ? 6.919 17.106 -6.407 1.00 88.56 139 SER A CA 1
ATOM 1114 C C . SER A 1 139 ? 6.839 17.307 -4.903 1.00 88.56 139 SER A C 1
ATOM 1116 O O . SER A 1 139 ? 6.335 18.327 -4.422 1.00 88.56 139 SER A O 1
ATOM 1118 N N . THR A 1 140 ? 7.373 16.342 -4.162 1.00 86.19 140 THR A N 1
ATOM 1119 C CA . THR A 1 140 ? 7.437 16.376 -2.696 1.00 86.19 140 THR A CA 1
ATOM 1120 C C . THR A 1 140 ? 8.494 17.350 -2.184 1.00 86.19 140 THR A C 1
ATOM 1122 O O . THR A 1 140 ? 8.350 17.886 -1.090 1.00 86.19 140 THR A O 1
ATOM 1125 N N . ALA A 1 141 ? 9.536 17.607 -2.975 1.00 86.12 141 ALA A N 1
ATOM 1126 C CA . ALA A 1 141 ? 10.612 18.539 -2.663 1.00 86.12 141 ALA A CA 1
ATOM 1127 C C . ALA A 1 141 ? 10.659 19.686 -3.686 1.00 86.12 141 ALA A C 1
ATOM 1129 O O . ALA A 1 141 ? 10.121 19.573 -4.790 1.00 86.12 141 ALA A O 1
ATOM 1130 N N . SER A 1 142 ? 11.321 20.792 -3.334 1.00 84.62 142 SER A N 1
ATOM 1131 C CA . SER A 1 142 ? 11.518 21.920 -4.259 1.00 84.62 142 SER A CA 1
ATOM 1132 C C . SER A 1 142 ? 12.173 21.456 -5.570 1.00 84.62 142 SER A C 1
ATOM 1134 O O . SER A 1 142 ? 13.017 20.573 -5.569 1.00 84.62 142 SER A O 1
ATOM 1136 N N . THR A 1 143 ? 11.805 22.009 -6.721 1.00 86.31 143 THR A N 1
ATOM 1137 C CA . THR A 1 143 ? 12.467 21.696 -8.007 1.00 86.31 143 THR A CA 1
ATOM 1138 C C . THR A 1 143 ? 13.487 22.761 -8.413 1.00 86.31 143 THR A C 1
ATOM 1140 O O . THR A 1 143 ? 14.262 22.565 -9.352 1.00 86.31 143 THR A O 1
ATOM 1143 N N . THR A 1 144 ? 13.560 23.852 -7.657 1.00 88.56 144 THR A N 1
ATOM 1144 C CA . THR A 1 144 ? 14.383 25.028 -7.953 1.00 88.56 144 THR A CA 1
ATOM 1145 C C . THR A 1 144 ? 15.491 25.216 -6.921 1.00 88.56 144 THR A C 1
ATOM 1147 O O . THR A 1 144 ? 16.637 25.444 -7.291 1.00 88.56 144 THR A O 1
ATOM 1150 N N . ASP A 1 145 ? 15.200 24.993 -5.640 1.00 92.25 145 ASP A N 1
ATOM 1151 C CA . ASP A 1 145 ? 16.136 25.214 -4.534 1.00 92.25 145 ASP A CA 1
ATOM 1152 C C . ASP A 1 145 ? 16.765 23.894 -4.054 1.00 92.25 145 ASP A C 1
ATOM 1154 O O . ASP A 1 145 ? 16.074 22.935 -3.705 1.00 92.25 145 ASP A O 1
ATOM 1158 N N . ALA A 1 146 ? 18.096 23.820 -4.075 1.00 91.06 146 ALA A N 1
ATOM 1159 C CA . ALA A 1 146 ? 18.852 22.650 -3.636 1.00 91.06 146 ALA A CA 1
ATOM 1160 C C . ALA A 1 146 ? 18.894 22.496 -2.104 1.00 91.06 146 ALA A C 1
ATOM 1162 O O . ALA A 1 146 ? 18.869 21.364 -1.613 1.00 91.06 146 ALA A O 1
ATOM 1163 N N . ALA A 1 147 ? 18.930 23.602 -1.353 1.00 91.00 147 ALA A N 1
ATOM 1164 C CA . ALA A 1 147 ? 18.940 23.574 0.108 1.00 91.00 147 ALA A CA 1
ATOM 1165 C C . ALA A 1 147 ? 17.589 23.068 0.630 1.00 91.00 147 ALA A C 1
ATOM 1167 O O . ALA A 1 147 ? 17.541 22.051 1.322 1.00 91.00 147 ALA A O 1
ATOM 1168 N N . ALA A 1 148 ? 16.486 23.662 0.160 1.00 88.62 148 ALA A N 1
ATOM 1169 C CA . ALA A 1 148 ? 15.139 23.205 0.500 1.00 88.62 148 ALA A CA 1
ATOM 1170 C C . ALA A 1 148 ? 14.903 21.725 0.137 1.00 88.62 148 ALA A C 1
ATOM 1172 O O . ALA A 1 148 ? 14.303 20.980 0.912 1.00 88.62 148 ALA A O 1
ATOM 1173 N N . ARG A 1 149 ? 15.420 21.259 -1.013 1.00 88.00 149 ARG A N 1
ATOM 1174 C CA . ARG A 1 149 ? 15.377 19.834 -1.399 1.00 88.00 149 ARG A CA 1
ATOM 1175 C C . ARG A 1 149 ? 16.053 18.926 -0.387 1.00 88.00 149 ARG A C 1
ATOM 1177 O O . ARG A 1 149 ? 15.504 17.881 -0.027 1.00 88.00 149 ARG A O 1
ATOM 1184 N N . ARG A 1 150 ? 17.260 19.302 0.035 1.00 87.12 150 ARG A N 1
ATOM 1185 C CA . ARG A 1 150 ? 18.041 18.539 1.007 1.00 87.12 150 ARG A CA 1
ATOM 1186 C C . ARG A 1 150 ? 17.293 18.449 2.333 1.00 87.12 150 ARG A C 1
ATOM 1188 O O . ARG A 1 150 ? 17.173 17.351 2.873 1.00 87.12 150 ARG A O 1
ATOM 1195 N N . ASP A 1 151 ? 16.748 19.561 2.806 1.00 89.31 151 ASP A N 1
ATOM 1196 C CA . ASP A 1 151 ? 16.051 19.622 4.090 1.00 89.31 151 ASP A CA 1
ATOM 1197 C C . ASP A 1 151 ? 14.768 18.785 4.087 1.00 89.31 151 ASP A C 1
ATOM 1199 O O . ASP A 1 151 ? 14.547 18.004 5.017 1.00 89.31 151 ASP A O 1
ATOM 1203 N N . THR A 1 152 ? 13.974 18.836 3.007 1.00 88.12 152 THR A N 1
ATOM 1204 C CA . THR A 1 152 ? 12.808 17.948 2.843 1.00 88.12 152 THR A CA 1
ATOM 1205 C C . THR A 1 152 ? 13.216 16.476 2.902 1.00 88.12 152 THR A C 1
ATOM 1207 O O . THR A 1 152 ? 12.584 15.685 3.603 1.00 88.12 152 THR A O 1
ATOM 1210 N N . LYS A 1 153 ? 14.300 16.094 2.214 1.00 87.69 153 LYS A N 1
ATOM 1211 C CA . LYS A 1 153 ? 14.780 14.706 2.200 1.00 87.69 153 LYS A CA 1
ATOM 1212 C C . LYS A 1 153 ? 15.264 14.249 3.578 1.00 87.69 153 LYS A C 1
ATOM 1214 O O . LYS A 1 153 ? 14.952 13.134 3.986 1.00 87.69 153 LYS A O 1
ATOM 1219 N N . ILE A 1 154 ? 15.989 15.100 4.308 1.00 89.56 154 ILE A N 1
ATOM 1220 C CA . ILE A 1 154 ? 16.444 14.804 5.675 1.00 89.56 154 ILE A CA 1
ATOM 1221 C C . ILE A 1 154 ? 15.248 14.633 6.613 1.00 89.56 154 ILE A C 1
ATOM 1223 O O . ILE A 1 154 ? 15.214 13.678 7.386 1.00 89.56 154 ILE A O 1
ATOM 1227 N N . SER A 1 155 ? 14.271 15.539 6.545 1.00 89.06 155 SER A N 1
ATOM 1228 C CA . SER A 1 155 ? 13.058 15.464 7.362 1.00 89.06 155 SER A CA 1
ATOM 1229 C C . SER A 1 155 ? 12.284 14.169 7.098 1.00 89.06 155 SER A C 1
ATOM 1231 O O . SER A 1 155 ? 11.975 13.446 8.044 1.00 89.06 155 SER A O 1
ATOM 1233 N N . ARG A 1 156 ? 12.068 13.816 5.824 1.00 87.75 156 ARG A N 1
ATOM 1234 C CA . ARG A 1 156 ? 11.387 12.573 5.427 1.00 87.75 156 ARG A CA 1
ATOM 1235 C C . ARG A 1 156 ? 12.131 11.325 5.890 1.00 87.75 156 ARG A C 1
ATOM 1237 O O . ARG A 1 156 ? 11.516 10.442 6.472 1.00 87.75 156 ARG A O 1
ATOM 1244 N N . PHE A 1 157 ? 13.452 11.296 5.721 1.00 89.88 157 PHE A N 1
ATOM 1245 C CA . PHE A 1 157 ? 14.280 10.186 6.191 1.00 89.88 157 PHE A CA 1
ATOM 1246 C C . PHE A 1 157 ? 14.215 10.009 7.716 1.00 89.88 157 PHE A C 1
ATOM 1248 O O . PHE A 1 157 ? 14.143 8.888 8.215 1.00 89.88 157 PHE A O 1
ATOM 1255 N N . ARG A 1 158 ? 14.224 11.111 8.479 1.00 92.00 158 ARG A N 1
ATOM 1256 C CA . ARG A 1 158 ? 14.069 11.056 9.941 1.00 92.00 158 ARG A CA 1
ATOM 1257 C C . ARG A 1 158 ? 12.696 10.517 10.341 1.00 92.00 158 ARG A C 1
ATOM 1259 O O . ARG A 1 158 ? 12.645 9.649 11.205 1.00 92.00 158 ARG A O 1
ATOM 1266 N N . ALA A 1 159 ? 11.628 10.990 9.698 1.00 88.50 159 ALA A N 1
ATOM 1267 C CA . ALA A 1 159 ? 10.267 10.527 9.961 1.00 88.50 159 ALA A CA 1
ATOM 1268 C C . ALA A 1 159 ? 10.098 9.028 9.654 1.00 88.50 159 ALA A C 1
ATOM 1270 O O . ALA A 1 159 ? 9.554 8.294 10.473 1.00 88.50 159 ALA A O 1
ATOM 1271 N N . GLU A 1 160 ? 10.629 8.554 8.524 1.00 89.62 160 GLU A N 1
ATOM 1272 C CA . GLU A 1 160 ? 10.625 7.131 8.161 1.00 89.62 160 GLU A CA 1
ATOM 1273 C C . GLU A 1 160 ? 11.379 6.281 9.193 1.00 89.62 160 GLU A C 1
ATOM 1275 O O . GLU A 1 160 ? 10.866 5.266 9.667 1.00 89.62 160 GLU A O 1
ATOM 1280 N N . LYS A 1 161 ? 12.578 6.721 9.601 1.00 93.00 161 LYS A N 1
ATOM 1281 C CA . LYS A 1 161 ? 13.378 6.027 10.618 1.00 93.00 161 LYS A CA 1
ATOM 1282 C C . LYS A 1 161 ? 12.648 5.941 11.960 1.00 93.00 161 LYS A C 1
ATOM 1284 O O . LYS A 1 161 ? 12.681 4.896 12.604 1.00 93.00 161 LYS A O 1
ATOM 1289 N N . GLU A 1 162 ? 12.013 7.028 12.389 1.00 92.81 162 GLU A N 1
ATOM 1290 C CA . GLU A 1 162 ? 11.238 7.067 13.629 1.00 92.81 162 GLU A CA 1
ATOM 1291 C C . GLU A 1 162 ? 10.018 6.139 13.564 1.00 92.81 162 GLU A C 1
ATOM 1293 O O . GLU A 1 162 ? 9.778 5.378 14.500 1.00 92.81 162 GLU A O 1
ATOM 1298 N N . LEU A 1 163 ? 9.278 6.154 12.451 1.00 90.25 163 LEU A N 1
ATOM 1299 C CA . LEU A 1 163 ? 8.115 5.290 12.256 1.00 90.25 163 LEU A CA 1
ATOM 1300 C C . LEU A 1 163 ? 8.511 3.810 12.265 1.00 90.25 163 LEU A C 1
ATOM 1302 O O . LEU A 1 163 ? 7.863 3.004 12.928 1.00 90.25 163 LEU A O 1
ATOM 1306 N N . LYS A 1 164 ? 9.617 3.459 11.602 1.00 89.06 164 LYS A N 1
ATOM 1307 C CA . LYS A 1 164 ? 10.153 2.095 11.620 1.00 89.06 164 LYS A CA 1
ATOM 1308 C C . LYS A 1 164 ? 10.553 1.654 13.029 1.00 89.06 164 LYS A C 1
ATOM 1310 O O . LYS A 1 164 ? 10.180 0.563 13.444 1.00 89.06 164 LYS A O 1
ATOM 1315 N N . ALA A 1 165 ? 11.241 2.513 13.785 1.00 90.44 165 ALA A N 1
ATOM 1316 C CA . ALA A 1 165 ? 11.598 2.219 15.172 1.00 90.44 165 ALA A CA 1
ATOM 1317 C C . ALA A 1 165 ? 10.356 2.018 16.061 1.00 90.44 165 ALA A C 1
ATOM 1319 O O . ALA A 1 165 ? 10.334 1.117 16.895 1.00 90.44 165 ALA A O 1
ATOM 1320 N N . LYS A 1 166 ? 9.298 2.816 15.858 1.00 90.25 166 LYS A N 1
ATOM 1321 C CA . LYS A 1 166 ? 8.011 2.649 16.553 1.00 90.25 166 LYS A CA 1
ATOM 1322 C C . LYS A 1 166 ? 7.328 1.328 16.201 1.00 90.25 166 LYS A C 1
ATOM 1324 O O . LYS A 1 166 ? 6.824 0.663 17.101 1.00 90.25 166 LYS A O 1
ATOM 1329 N N . LEU A 1 167 ? 7.330 0.933 14.926 1.00 86.19 167 LEU A N 1
ATOM 1330 C CA . LEU A 1 167 ? 6.792 -0.359 14.488 1.00 86.19 167 LEU A CA 1
ATOM 1331 C C . LEU A 1 167 ? 7.564 -1.520 15.122 1.00 86.19 167 LEU A C 1
ATOM 1333 O O . LEU A 1 167 ? 6.950 -2.416 15.688 1.00 86.19 167 LEU A O 1
ATOM 1337 N N . GLU A 1 168 ? 8.896 -1.477 15.111 1.00 85.38 168 GLU A N 1
ATOM 1338 C CA . GLU A 1 168 ? 9.728 -2.504 15.752 1.00 85.38 168 GLU A CA 1
ATOM 1339 C C . GLU A 1 168 ? 9.452 -2.600 17.263 1.00 85.38 168 GLU A C 1
ATOM 1341 O O . GLU A 1 168 ? 9.302 -3.697 17.792 1.00 85.38 168 GLU A O 1
ATOM 1346 N N . GLN A 1 169 ? 9.293 -1.472 17.962 1.00 84.00 169 GLN A N 1
ATOM 1347 C CA . GLN A 1 169 ? 8.936 -1.464 19.389 1.00 84.00 169 GLN A CA 1
ATOM 1348 C C . GLN A 1 169 ? 7.498 -1.938 19.665 1.00 84.00 169 GLN A C 1
ATOM 1350 O O . GLN A 1 169 ? 7.224 -2.505 20.723 1.00 84.00 169 GLN A O 1
ATOM 1355 N N . GLY A 1 170 ? 6.560 -1.672 18.753 1.00 69.56 170 GLY A N 1
ATOM 1356 C CA . GLY A 1 170 ? 5.142 -2.003 18.909 1.00 69.56 170 GLY A CA 1
ATOM 1357 C C . GLY A 1 170 ? 4.792 -3.453 18.568 1.00 69.56 170 GLY A C 1
ATOM 1358 O O . GLY A 1 170 ? 3.886 -4.010 19.179 1.00 69.56 170 GLY A O 1
ATOM 1359 N N . VAL A 1 171 ? 5.514 -4.069 17.627 1.00 58.00 171 VAL A N 1
ATOM 1360 C CA . VAL A 1 171 ? 5.227 -5.415 17.089 1.00 58.00 171 VAL A CA 1
ATOM 1361 C C . VAL A 1 171 ? 5.753 -6.547 17.989 1.00 58.00 171 VAL A C 1
ATOM 1363 O O . VAL A 1 171 ? 5.267 -7.669 17.899 1.00 58.00 171 VAL A O 1
ATOM 1366 N N . PHE A 1 172 ? 6.677 -6.262 18.915 1.00 48.91 172 PHE A N 1
ATOM 1367 C CA . PHE A 1 172 ? 7.205 -7.232 19.892 1.00 48.91 172 PHE A CA 1
ATOM 1368 C C . PHE A 1 172 ? 6.690 -7.010 21.321 1.00 48.91 172 PHE A C 1
ATOM 1370 O O . PHE A 1 172 ? 7.398 -7.268 22.296 1.00 48.91 172 PHE A O 1
ATOM 1377 N N . ARG A 1 173 ? 5.454 -6.525 21.479 1.00 51.94 173 ARG A N 1
ATOM 1378 C CA . ARG A 1 173 ? 4.815 -6.544 22.799 1.00 51.94 173 ARG A CA 1
ATOM 1379 C C . ARG A 1 173 ? 4.356 -7.974 23.111 1.00 51.94 173 ARG A C 1
ATOM 1381 O O . ARG A 1 173 ? 3.767 -8.605 22.237 1.00 51.94 173 ARG A O 1
ATOM 1388 N N . PRO A 1 174 ? 4.618 -8.505 24.318 1.00 51.28 174 PRO A N 1
ATOM 1389 C CA . PRO A 1 174 ? 3.992 -9.744 24.768 1.00 51.28 174 PRO A CA 1
ATOM 1390 C C . PRO A 1 174 ? 2.466 -9.649 24.605 1.00 51.28 174 PRO A C 1
ATOM 1392 O O . PRO A 1 174 ? 1.898 -8.605 24.912 1.00 51.28 174 PRO A O 1
ATOM 1395 N N . ASP A 1 175 ? 1.816 -10.726 24.153 1.00 47.69 175 ASP A N 1
ATOM 1396 C CA . ASP A 1 175 ? 0.364 -10.846 23.858 1.00 47.69 175 ASP A CA 1
ATOM 1397 C C . ASP A 1 175 ? -0.565 -10.648 25.084 1.00 47.69 175 ASP A C 1
ATOM 1399 O O . ASP A 1 175 ? -1.767 -10.884 25.055 1.00 47.69 175 ASP A O 1
ATOM 1403 N N . HIS A 1 176 ? -0.006 -10.199 26.202 1.00 60.25 176 HIS A N 1
ATOM 1404 C CA . HIS A 1 176 ? -0.672 -10.032 27.483 1.00 60.25 176 HIS A CA 1
ATOM 1405 C C . HIS A 1 176 ? -0.297 -8.652 28.017 1.00 60.25 176 HIS A C 1
ATOM 1407 O O . HIS A 1 176 ? 0.861 -8.239 27.902 1.00 60.25 176 HIS A O 1
ATOM 1413 N N . SER A 1 177 ? -1.252 -7.953 28.639 1.00 55.25 177 SER A N 1
ATOM 1414 C CA . SER A 1 177 ? -0.941 -6.746 29.407 1.00 55.25 177 SER A CA 1
ATOM 1415 C C . SER A 1 177 ? 0.112 -7.110 30.442 1.00 55.25 177 SER A C 1
ATOM 1417 O O . SER A 1 177 ? -0.169 -7.850 31.386 1.00 55.25 177 SER A O 1
ATOM 1419 N N . LEU A 1 178 ? 1.333 -6.619 30.244 1.00 56.00 178 LEU A N 1
ATOM 1420 C CA . LEU A 1 178 ? 2.378 -6.771 31.239 1.00 56.00 178 LEU A CA 1
ATOM 1421 C C . LEU A 1 178 ? 1.874 -6.160 32.553 1.00 56.00 178 LEU A C 1
ATOM 1423 O O . LEU A 1 178 ? 1.175 -5.138 32.507 1.00 56.00 178 LEU A O 1
ATOM 1427 N N . PRO A 1 179 ? 2.180 -6.778 33.706 1.00 60.44 179 PRO A N 1
ATOM 1428 C CA . PRO A 1 179 ? 1.898 -6.168 34.993 1.00 60.44 179 PRO A CA 1
ATOM 1429 C C . PRO A 1 179 ? 2.395 -4.721 34.985 1.00 60.44 179 PRO A C 1
ATOM 1431 O O . PRO A 1 179 ? 3.526 -4.448 34.590 1.00 60.44 179 PRO A O 1
ATOM 1434 N N . THR A 1 180 ? 1.539 -3.780 35.384 1.00 60.78 180 THR A N 1
ATOM 1435 C CA . THR A 1 180 ? 1.912 -2.358 35.484 1.00 60.78 180 THR A CA 1
ATOM 1436 C C . THR A 1 180 ? 2.898 -2.097 36.620 1.00 60.78 180 THR A C 1
ATOM 1438 O O . THR A 1 180 ? 3.392 -0.981 36.745 1.00 60.78 180 THR A O 1
ATOM 1441 N N . MET A 1 181 ? 3.156 -3.113 37.444 1.00 62.41 181 MET A N 1
ATOM 1442 C CA . MET A 1 181 ? 4.142 -3.092 38.509 1.00 62.41 181 MET A CA 1
ATOM 1443 C C . MET A 1 181 ? 5.487 -3.586 38.002 1.00 62.41 181 MET A C 1
ATOM 1445 O O . MET A 1 181 ? 5.578 -4.546 37.232 1.00 62.41 181 MET A O 1
ATOM 1449 N N . THR A 1 182 ? 6.542 -2.918 38.450 1.00 72.19 182 THR A N 1
ATOM 1450 C CA . THR A 1 182 ? 7.909 -3.381 38.201 1.00 72.19 182 THR A CA 1
ATOM 1451 C C . THR A 1 182 ? 8.144 -4.742 38.869 1.00 72.19 182 THR A C 1
ATOM 1453 O O . THR A 1 182 ? 7.431 -5.120 39.797 1.00 72.19 182 THR A O 1
ATOM 1456 N N . ILE A 1 183 ? 9.143 -5.498 38.402 1.00 68.06 183 ILE A N 1
ATOM 1457 C CA . ILE A 1 183 ? 9.506 -6.797 39.000 1.00 68.06 183 ILE A CA 1
ATOM 1458 C C . ILE A 1 183 ? 9.784 -6.633 40.500 1.00 68.06 183 ILE A C 1
ATOM 1460 O O . ILE A 1 183 ? 9.322 -7.443 41.298 1.00 68.06 183 ILE A O 1
ATOM 1464 N N . ASP A 1 184 ? 10.488 -5.564 40.870 1.00 74.88 184 ASP A N 1
ATOM 1465 C CA . ASP A 1 184 ? 10.823 -5.252 42.259 1.00 74.88 184 ASP A CA 1
ATOM 1466 C C . ASP A 1 184 ? 9.559 -4.999 43.096 1.00 74.88 184 ASP A C 1
ATOM 1468 O O . ASP A 1 184 ? 9.395 -5.565 44.172 1.00 74.88 184 ASP A O 1
ATOM 1472 N N . GLU A 1 185 ? 8.617 -4.227 42.558 1.00 77.62 185 GLU A N 1
ATOM 1473 C CA . GLU A 1 185 ? 7.348 -3.894 43.211 1.00 77.62 185 GLU A CA 1
ATOM 1474 C C . GLU A 1 185 ? 6.441 -5.128 43.380 1.00 77.62 185 GLU A C 1
ATOM 1476 O O . GLU A 1 185 ? 5.838 -5.318 44.434 1.00 77.62 185 GLU A O 1
ATOM 1481 N N . TYR A 1 186 ? 6.424 -6.029 42.393 1.00 74.25 186 TYR A N 1
ATOM 1482 C CA . TYR A 1 186 ? 5.722 -7.312 42.484 1.00 74.25 186 TYR A CA 1
ATOM 1483 C C . TYR A 1 186 ? 6.355 -8.259 43.517 1.00 74.25 186 TYR A C 1
ATOM 1485 O O . TYR A 1 186 ? 5.646 -8.893 44.299 1.00 74.25 186 TYR A O 1
ATOM 1493 N N . LEU A 1 187 ? 7.689 -8.346 43.557 1.00 74.50 187 LEU A N 1
ATOM 1494 C CA . LEU A 1 187 ? 8.398 -9.156 44.551 1.00 74.50 187 LEU A CA 1
ATOM 1495 C C . LEU A 1 187 ? 8.164 -8.632 45.970 1.00 74.50 187 LEU A C 1
ATOM 1497 O O . LEU A 1 187 ? 7.993 -9.429 46.890 1.00 74.50 187 LEU A O 1
ATOM 1501 N N . ASP A 1 188 ? 8.115 -7.316 46.161 1.00 78.69 188 ASP A N 1
ATOM 1502 C CA . ASP A 1 188 ? 7.810 -6.717 47.459 1.00 78.69 188 ASP A CA 1
ATOM 1503 C C . ASP A 1 188 ? 6.369 -7.008 47.903 1.00 78.69 188 ASP A C 1
ATOM 1505 O O . ASP A 1 188 ? 6.134 -7.332 49.073 1.00 78.69 188 ASP A O 1
ATOM 1509 N N . GLU A 1 189 ? 5.402 -6.973 46.981 1.00 76.94 189 GLU A N 1
ATOM 1510 C CA . GLU A 1 189 ? 4.022 -7.376 47.265 1.00 76.94 189 GLU A CA 1
ATOM 1511 C C . GLU A 1 189 ? 3.899 -8.863 47.622 1.00 76.94 189 GLU A C 1
ATOM 1513 O O . GLU A 1 189 ? 3.232 -9.200 48.606 1.00 76.94 189 GLU A O 1
ATOM 1518 N N . GLU A 1 190 ? 4.566 -9.754 46.887 1.00 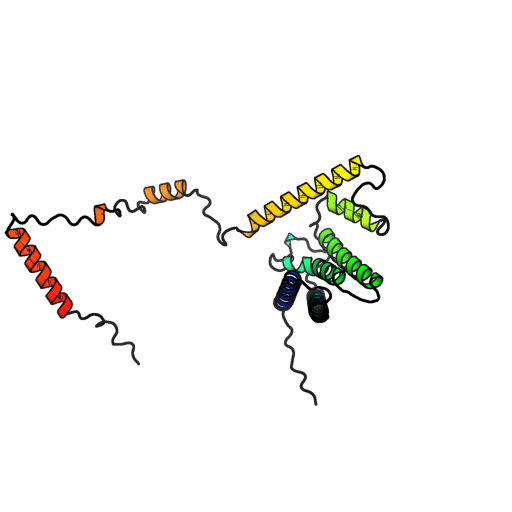76.38 190 GLU A N 1
ATOM 1519 C CA . GLU A 1 190 ? 4.564 -11.193 47.171 1.00 76.38 190 GLU A CA 1
ATOM 1520 C C . GLU A 1 190 ? 5.293 -11.519 48.483 1.00 76.38 190 GLU A C 1
ATOM 1522 O O . GLU A 1 190 ? 4.825 -12.358 49.258 1.00 76.38 190 GLU A O 1
ATOM 1527 N N . ARG A 1 191 ? 6.380 -10.804 48.814 1.00 77.25 191 ARG A N 1
ATOM 1528 C CA . ARG A 1 191 ? 7.056 -10.917 50.119 1.00 77.25 191 ARG A CA 1
ATOM 1529 C C . ARG A 1 191 ? 6.124 -10.501 51.253 1.00 77.25 191 ARG A C 1
ATOM 1531 O O . ARG A 1 191 ? 6.054 -11.170 52.281 1.00 77.25 191 ARG A O 1
ATOM 1538 N N . LYS A 1 192 ? 5.354 -9.428 51.050 1.00 77.00 192 LYS A N 1
ATOM 1539 C CA . LYS A 1 192 ? 4.368 -8.923 52.014 1.00 77.00 192 LYS A CA 1
ATOM 1540 C C . LYS A 1 192 ? 3.154 -9.846 52.160 1.00 77.00 192 LYS A C 1
ATOM 1542 O O . LYS A 1 192 ? 2.575 -9.919 53.241 1.00 77.00 192 LYS A O 1
ATOM 1547 N N . ARG A 1 193 ? 2.780 -10.560 51.094 1.00 72.25 193 ARG A N 1
ATOM 1548 C CA . ARG A 1 193 ? 1.747 -11.610 51.099 1.00 72.25 193 ARG A CA 1
ATOM 1549 C C . ARG A 1 193 ? 2.250 -12.966 51.601 1.00 72.25 193 ARG A C 1
ATOM 1551 O O . ARG A 1 193 ? 1.439 -13.873 51.760 1.00 72.25 193 ARG A O 1
ATOM 1558 N N . GLY A 1 194 ? 3.548 -13.103 51.881 1.00 74.06 194 GLY A N 1
ATOM 1559 C CA . GLY A 1 194 ? 4.154 -14.355 52.339 1.00 74.06 194 GLY A CA 1
ATOM 1560 C C . GLY A 1 194 ? 4.247 -15.435 51.254 1.00 74.06 194 GLY A C 1
ATOM 1561 O O . GLY A 1 194 ? 4.361 -16.610 51.586 1.00 74.06 194 GLY A O 1
ATOM 1562 N N . GLY A 1 195 ? 4.176 -15.052 49.973 1.00 65.62 195 GLY A N 1
ATOM 1563 C CA . GLY A 1 195 ? 4.265 -15.949 48.813 1.00 65.62 195 GLY A CA 1
ATOM 1564 C C . GLY A 1 195 ? 5.697 -16.257 48.359 1.00 65.62 195 GLY A C 1
ATOM 1565 O O . GLY A 1 195 ? 5.906 -17.142 47.531 1.00 65.62 195 GLY A O 1
ATOM 1566 N N . ILE A 1 196 ? 6.701 -15.564 48.911 1.00 71.06 196 ILE A N 1
ATOM 1567 C CA . ILE A 1 196 ? 8.116 -15.836 48.631 1.00 71.06 196 ILE A CA 1
ATOM 1568 C C . ILE A 1 196 ? 8.622 -16.960 49.540 1.00 71.06 196 ILE A C 1
ATOM 1570 O O . ILE A 1 196 ? 8.660 -16.823 50.761 1.00 71.06 196 ILE A O 1
ATOM 1574 N N . ILE A 1 197 ? 9.052 -18.064 48.925 1.00 61.22 197 ILE A N 1
ATOM 1575 C CA . ILE A 1 197 ? 9.678 -19.197 49.612 1.00 61.22 197 ILE A CA 1
ATOM 1576 C C . ILE A 1 197 ? 11.129 -18.825 49.951 1.00 61.22 197 ILE A C 1
ATOM 1578 O O . ILE A 1 197 ? 12.035 -18.974 49.131 1.00 61.22 197 ILE A O 1
ATOM 1582 N N . GLU A 1 198 ? 11.371 -18.352 51.170 1.00 59.12 198 GLU A N 1
ATOM 1583 C CA . GLU A 1 198 ? 12.720 -18.281 51.744 1.00 59.12 198 GLU A CA 1
ATOM 1584 C C . GLU A 1 198 ? 13.117 -19.674 52.260 1.00 59.12 198 GLU A C 1
ATOM 1586 O O . GLU A 1 198 ? 12.710 -20.077 53.345 1.00 59.12 198 GLU A O 1
ATOM 1591 N N . GLY A 1 199 ? 13.882 -20.446 51.473 1.00 58.66 199 GLY A N 1
ATOM 1592 C CA . GLY A 1 199 ? 14.424 -21.737 51.943 1.00 58.66 199 GLY A CA 1
ATOM 1593 C C . GLY A 1 199 ? 14.609 -22.853 50.909 1.00 58.66 199 GLY A C 1
ATOM 1594 O O . GLY A 1 199 ? 14.422 -24.021 51.241 1.00 58.66 199 GLY A O 1
ATOM 1595 N N . GLY A 1 200 ? 14.959 -22.530 49.659 1.00 55.00 200 GLY A N 1
ATOM 1596 C CA . GLY A 1 200 ? 15.109 -23.503 48.561 1.00 55.00 200 GLY A CA 1
ATOM 1597 C C . GLY A 1 200 ? 16.473 -23.478 47.862 1.00 55.00 200 GLY A C 1
ATOM 1598 O O . GLY A 1 200 ? 16.527 -23.633 46.646 1.00 55.00 200 GLY A O 1
ATOM 1599 N N . GLY A 1 201 ? 17.555 -23.205 48.596 1.00 61.69 201 GLY A N 1
ATOM 1600 C CA . GLY A 1 201 ? 18.929 -23.193 48.068 1.00 61.69 201 GLY A CA 1
ATOM 1601 C C . GLY A 1 201 ? 19.707 -24.474 48.390 1.00 61.69 201 GLY A C 1
ATOM 1602 O O . GLY A 1 201 ? 19.149 -25.418 48.939 1.00 61.69 201 GLY A O 1
ATOM 1603 N N . GLU A 1 202 ? 21.018 -24.492 48.117 1.00 54.34 202 GLU A N 1
ATOM 1604 C CA . GLU A 1 202 ? 21.922 -25.630 48.404 1.00 54.34 202 GLU A CA 1
ATOM 1605 C C . GLU A 1 202 ? 21.829 -26.149 49.854 1.00 54.34 202 GLU A C 1
ATOM 1607 O O . GLU A 1 202 ? 22.046 -27.332 50.103 1.00 54.34 202 GLU A O 1
ATOM 1612 N N . GLN A 1 203 ? 21.427 -25.292 50.799 1.00 53.50 203 GLN A N 1
ATOM 1613 C CA . GLN A 1 203 ? 21.170 -25.654 52.197 1.00 53.50 203 GLN A CA 1
ATOM 1614 C C . GLN A 1 203 ? 20.068 -26.712 52.365 1.00 53.50 203 GLN A C 1
ATOM 1616 O O . GLN A 1 203 ? 20.164 -27.549 53.255 1.00 53.50 203 GLN A O 1
ATOM 1621 N N . SER A 1 204 ? 19.049 -26.727 51.503 1.00 56.84 204 SER A N 1
ATOM 1622 C CA . SER A 1 204 ? 17.940 -27.691 51.573 1.00 56.84 204 SER A CA 1
ATOM 1623 C C . SER A 1 204 ? 18.334 -29.084 51.062 1.00 56.84 204 SER A C 1
ATOM 1625 O O . SER A 1 204 ? 17.606 -30.048 51.283 1.00 56.84 204 SER A O 1
ATOM 1627 N N . GLY A 1 205 ? 19.482 -29.194 50.380 1.00 58.22 205 GLY A N 1
ATOM 1628 C CA . GLY A 1 205 ? 20.086 -30.459 49.950 1.00 58.22 205 GLY A CA 1
ATOM 1629 C C . GLY A 1 205 ? 21.122 -31.019 50.928 1.00 58.22 205 GLY A C 1
ATOM 1630 O O . GLY A 1 205 ? 21.579 -32.145 50.735 1.00 58.22 205 GLY A O 1
ATOM 1631 N N . MET A 1 206 ? 21.494 -30.268 51.972 1.00 56.78 206 MET A N 1
ATOM 1632 C CA . MET A 1 206 ? 22.401 -30.749 53.012 1.00 56.78 206 MET A CA 1
ATOM 1633 C C . MET A 1 206 ? 21.638 -31.709 53.925 1.00 56.7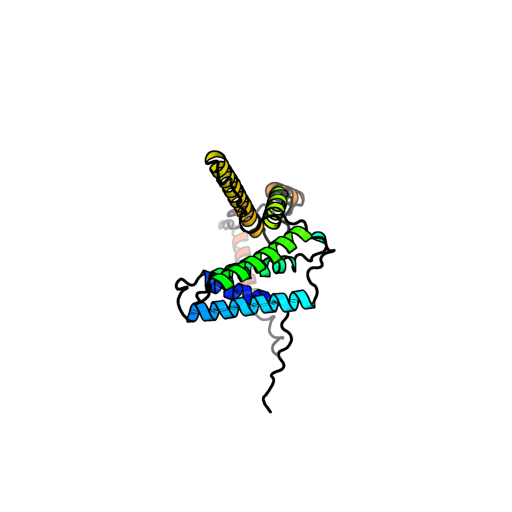8 206 MET A C 1
ATOM 1635 O O . MET A 1 206 ? 20.912 -31.292 54.826 1.00 56.78 206 MET A O 1
ATOM 1639 N N . GLN A 1 207 ? 21.780 -33.011 53.675 1.00 58.22 207 GLN A N 1
ATOM 1640 C CA . GLN A 1 207 ? 21.378 -34.008 54.659 1.00 58.22 207 GLN A CA 1
ATOM 1641 C C . GLN A 1 207 ? 22.295 -33.841 55.879 1.00 58.22 207 GLN A C 1
ATOM 1643 O O . GLN A 1 207 ? 23.515 -33.830 55.699 1.00 58.22 207 GLN A O 1
ATOM 1648 N N . PRO A 1 208 ? 21.755 -33.653 57.096 1.00 63.56 208 PRO A N 1
ATOM 1649 C CA . PRO A 1 208 ? 22.588 -33.655 58.290 1.00 63.56 208 PRO A CA 1
ATOM 1650 C C . PRO A 1 208 ? 23.320 -34.999 58.361 1.00 63.56 208 PRO A C 1
ATOM 1652 O O . PRO A 1 208 ? 22.680 -36.039 58.202 1.00 63.56 208 PRO A O 1
ATOM 1655 N N . GLU A 1 209 ? 24.642 -34.979 58.552 1.00 63.50 209 GLU A N 1
ATOM 1656 C CA . GLU A 1 209 ? 25.401 -36.224 58.698 1.00 63.50 209 GLU A CA 1
ATOM 1657 C C . GLU A 1 209 ? 24.853 -37.017 59.899 1.00 63.50 209 GLU A C 1
ATOM 1659 O O . GLU A 1 209 ? 24.638 -36.427 60.967 1.00 63.50 209 GLU A O 1
ATOM 1664 N N . PRO A 1 210 ? 24.576 -38.325 59.736 1.00 60.06 210 PRO A N 1
ATOM 1665 C CA . PRO A 1 210 ? 24.138 -39.169 60.836 1.00 60.06 210 PRO A CA 1
ATOM 1666 C C . PRO A 1 210 ? 25.186 -39.174 61.952 1.00 60.06 210 PRO A C 1
ATOM 1668 O O . PRO A 1 210 ? 26.368 -39.406 61.716 1.00 60.06 210 PRO A O 1
ATOM 1671 N N . ASP A 1 211 ? 24.742 -38.920 63.178 1.00 66.00 211 ASP A N 1
ATOM 1672 C CA . ASP A 1 211 ? 25.579 -38.996 64.375 1.00 66.00 211 ASP A CA 1
ATOM 1673 C C . ASP A 1 211 ? 25.762 -40.475 64.762 1.00 66.00 211 ASP A C 1
ATOM 1675 O O . ASP A 1 211 ? 24.933 -41.043 65.478 1.00 66.00 211 ASP A O 1
ATOM 1679 N N . GLU A 1 212 ? 26.803 -41.118 64.216 1.00 54.78 212 GLU A N 1
ATOM 1680 C CA . GLU A 1 212 ? 27.089 -42.555 64.392 1.00 54.78 212 GLU A CA 1
ATOM 1681 C C . GLU A 1 212 ? 27.358 -42.954 65.857 1.00 54.78 212 GLU A C 1
ATOM 1683 O O . GLU A 1 212 ? 27.181 -44.119 66.219 1.00 54.78 212 GLU A O 1
ATOM 1688 N N . ASP A 1 213 ? 27.712 -41.997 66.722 1.00 63.28 21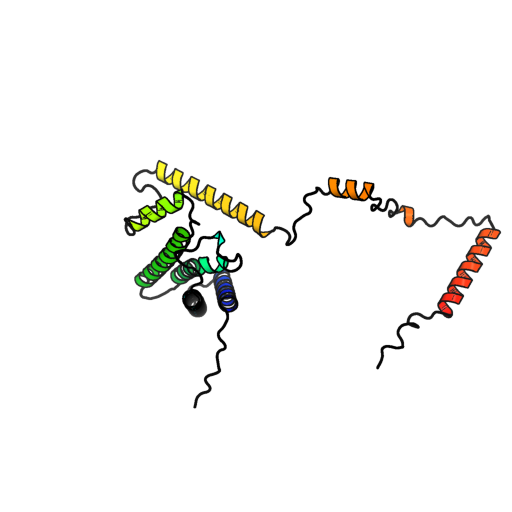3 ASP A N 1
ATOM 1689 C CA . ASP A 1 213 ? 27.966 -42.240 68.148 1.00 63.28 213 ASP A CA 1
ATOM 1690 C C . ASP A 1 213 ? 26.663 -42.384 68.961 1.00 63.28 213 ASP A C 1
ATOM 1692 O O . ASP A 1 213 ? 26.671 -42.866 70.101 1.00 63.28 213 ASP A O 1
ATOM 1696 N N . ASN A 1 214 ? 25.514 -42.015 68.380 1.00 73.19 214 ASN A N 1
ATOM 1697 C CA . ASN A 1 214 ? 24.201 -42.171 68.993 1.00 73.19 214 ASN A CA 1
ATOM 1698 C C . ASN A 1 214 ? 23.490 -43.435 68.482 1.00 73.19 214 ASN A C 1
ATOM 1700 O O . ASN A 1 214 ? 22.630 -43.388 67.596 1.00 73.19 214 ASN A O 1
ATOM 1704 N N . LEU A 1 215 ? 23.822 -44.569 69.109 1.00 65.81 215 LEU A N 1
ATOM 1705 C CA . LEU A 1 215 ? 23.274 -45.901 68.809 1.00 65.81 215 LEU A CA 1
ATOM 1706 C C . LEU A 1 215 ? 21.736 -45.936 68.700 1.00 65.81 215 LEU A C 1
ATOM 1708 O O . LEU A 1 215 ? 21.197 -46.692 67.898 1.00 65.81 215 LEU A O 1
ATOM 1712 N N . GLU A 1 216 ? 21.025 -45.113 69.475 1.00 72.00 216 GLU A N 1
ATOM 1713 C CA . GLU A 1 216 ? 19.557 -45.091 69.503 1.00 72.00 216 GLU A CA 1
ATOM 1714 C C . GLU A 1 216 ? 18.958 -44.441 68.241 1.00 72.00 216 GLU A C 1
ATOM 1716 O O . GLU A 1 216 ? 17.958 -44.919 67.701 1.00 72.00 216 GLU A O 1
ATOM 1721 N N . LYS A 1 217 ? 19.594 -43.384 67.713 1.00 69.62 217 LYS A N 1
ATOM 1722 C CA . LYS A 1 217 ? 19.182 -42.753 66.447 1.00 69.62 217 LYS A CA 1
ATOM 1723 C C . LYS A 1 217 ? 19.511 -43.623 65.238 1.00 69.62 217 LYS A C 1
ATOM 1725 O O . LYS A 1 217 ? 18.676 -43.730 64.340 1.00 69.62 217 LYS A O 1
ATOM 1730 N N . ALA A 1 218 ? 20.684 -44.254 65.235 1.00 67.12 218 ALA A N 1
ATOM 1731 C CA . ALA A 1 218 ? 21.114 -45.131 64.149 1.00 67.12 218 ALA A CA 1
ATOM 1732 C C . ALA A 1 218 ? 20.185 -46.353 63.994 1.00 67.12 218 ALA A C 1
ATOM 1734 O O . ALA A 1 218 ? 19.815 -46.730 62.877 1.00 67.12 218 ALA A O 1
ATOM 1735 N N . ASP A 1 219 ? 19.741 -46.942 65.110 1.00 72.81 219 ASP A N 1
ATOM 1736 C CA . ASP A 1 219 ? 18.799 -48.066 65.082 1.00 72.81 219 ASP A CA 1
ATOM 1737 C C . ASP A 1 219 ? 17.400 -47.628 64.609 1.00 72.81 219 ASP A C 1
ATOM 1739 O O . ASP A 1 219 ? 16.789 -48.274 63.753 1.00 72.81 219 ASP A O 1
ATOM 1743 N N . ALA A 1 220 ? 16.917 -46.466 65.068 1.00 78.00 220 ALA A N 1
ATOM 1744 C CA . ALA A 1 220 ? 15.642 -45.899 64.623 1.00 78.00 220 ALA A CA 1
ATOM 1745 C C . ALA A 1 220 ? 15.621 -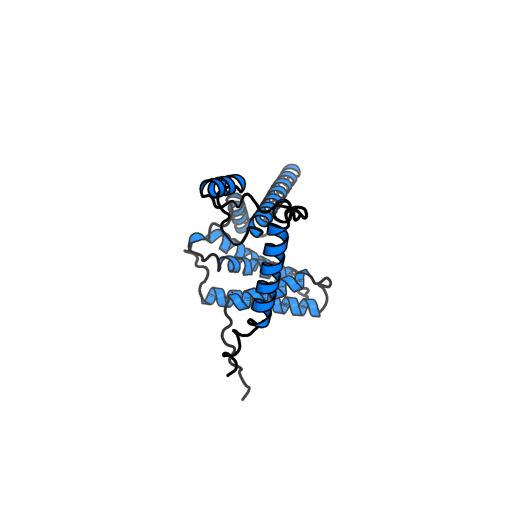45.586 63.115 1.00 78.00 220 ALA A C 1
ATOM 1747 O O . ALA A 1 220 ? 14.612 -45.812 62.441 1.00 78.00 220 ALA A O 1
ATOM 1748 N N . GLU A 1 221 ? 16.727 -45.087 62.568 1.00 75.81 221 GLU A N 1
ATOM 1749 C CA . GLU A 1 221 ? 16.856 -44.805 61.140 1.00 75.81 221 GLU A CA 1
ATOM 1750 C C . GLU A 1 221 ? 16.892 -46.094 60.311 1.00 75.81 221 GLU A C 1
ATOM 1752 O O . GLU A 1 221 ? 16.203 -46.197 59.293 1.00 75.81 221 GLU A O 1
ATOM 1757 N N . THR A 1 222 ? 17.579 -47.124 60.809 1.00 74.88 222 THR A N 1
ATOM 1758 C CA . THR A 1 222 ? 17.594 -48.462 60.201 1.00 74.88 222 THR A CA 1
ATOM 1759 C C . THR A 1 222 ? 16.195 -49.089 60.184 1.00 74.88 222 THR A C 1
ATOM 1761 O O . THR A 1 222 ? 15.777 -49.663 59.176 1.00 74.88 222 THR A O 1
ATOM 1764 N N . LEU A 1 223 ? 15.433 -48.953 61.274 1.00 82.56 223 LEU A N 1
ATOM 1765 C CA . LEU A 1 223 ? 14.038 -49.402 61.344 1.00 82.56 223 LEU A CA 1
ATOM 1766 C C . LEU A 1 223 ? 13.140 -48.634 60.370 1.00 82.56 223 LEU A C 1
ATOM 1768 O O . LEU A 1 223 ? 12.296 -49.237 59.709 1.00 82.56 223 LEU A O 1
ATOM 1772 N N . LYS A 1 224 ? 13.335 -47.318 60.244 1.00 81.00 224 LYS A N 1
ATOM 1773 C CA . LYS A 1 224 ? 12.575 -46.476 59.313 1.00 81.00 224 LYS A CA 1
ATOM 1774 C C . LYS A 1 224 ? 12.874 -46.821 57.853 1.00 81.00 224 LYS A C 1
ATOM 1776 O O . LYS A 1 224 ? 11.949 -46.831 57.045 1.00 81.00 224 LYS A O 1
ATOM 1781 N N . ALA A 1 225 ? 14.130 -47.122 57.526 1.00 81.00 225 ALA A N 1
ATOM 1782 C CA . ALA A 1 225 ? 14.525 -47.573 56.197 1.00 81.00 225 ALA A CA 1
ATOM 1783 C C . ALA A 1 225 ? 13.857 -48.910 55.845 1.00 81.00 225 ALA A C 1
ATOM 1785 O O . ALA A 1 225 ? 13.232 -49.012 54.794 1.00 81.00 225 ALA A O 1
ATOM 1786 N N . ARG A 1 226 ? 13.874 -49.888 56.763 1.00 83.00 226 ARG A N 1
ATOM 1787 C CA . ARG A 1 226 ? 13.168 -51.168 56.569 1.00 83.00 226 ARG A CA 1
ATOM 1788 C C . ARG A 1 226 ? 11.664 -50.987 56.405 1.00 83.00 226 ARG A C 1
ATOM 1790 O O . ARG A 1 226 ? 11.093 -51.526 55.473 1.00 83.00 226 ARG A O 1
ATOM 1797 N N . ALA A 1 227 ? 11.035 -50.174 57.254 1.00 84.06 227 ALA A N 1
ATOM 1798 C CA . ALA A 1 227 ? 9.603 -49.896 57.147 1.00 84.06 227 ALA A CA 1
ATOM 1799 C C . ALA A 1 227 ? 9.237 -49.227 55.811 1.00 84.06 227 ALA A C 1
ATOM 1801 O O . ALA A 1 227 ? 8.137 -49.415 55.293 1.00 84.06 227 ALA A O 1
ATOM 1802 N N . TRP A 1 228 ? 10.147 -48.426 55.255 1.00 77.00 228 TRP A N 1
ATOM 1803 C CA . TRP A 1 228 ? 9.958 -47.815 53.948 1.00 77.00 228 TRP A CA 1
ATOM 1804 C C . TRP A 1 228 ? 10.121 -48.815 52.803 1.00 77.00 228 TRP A C 1
ATOM 1806 O O . TRP A 1 228 ? 9.336 -48.757 51.857 1.00 77.00 228 TRP A O 1
ATOM 1816 N N . ASP A 1 229 ? 11.084 -49.730 52.899 1.00 81.62 229 ASP A N 1
ATOM 1817 C CA . ASP A 1 229 ? 11.253 -50.826 51.941 1.00 81.62 229 ASP A CA 1
ATOM 1818 C C . ASP A 1 229 ? 10.038 -51.766 51.964 1.00 81.62 229 ASP A C 1
ATOM 1820 O O . ASP A 1 229 ? 9.441 -51.997 50.913 1.00 81.62 229 ASP A O 1
ATOM 1824 N N . ASP A 1 230 ? 9.573 -52.177 53.149 1.00 84.69 230 ASP A N 1
ATOM 1825 C CA . ASP A 1 230 ? 8.359 -52.988 53.319 1.00 84.69 230 ASP A CA 1
ATOM 1826 C C . ASP A 1 230 ? 7.134 -52.282 52.706 1.00 84.69 230 ASP A C 1
ATOM 1828 O O . ASP A 1 230 ? 6.366 -52.865 51.940 1.00 84.69 230 ASP A O 1
ATOM 1832 N N . TYR A 1 231 ? 6.981 -50.974 52.955 1.00 81.25 231 TYR A N 1
ATOM 1833 C CA . TYR A 1 231 ? 5.913 -50.178 52.349 1.00 81.25 231 TYR A CA 1
ATOM 1834 C C . TYR A 1 231 ? 6.017 -50.118 50.818 1.00 81.25 231 TYR A C 1
ATOM 1836 O O . TYR A 1 231 ? 4.991 -50.107 50.134 1.00 81.25 231 TYR A O 1
ATOM 1844 N N . LYS A 1 232 ? 7.228 -50.039 50.254 1.00 80.69 232 LYS A N 1
ATOM 1845 C CA . LYS A 1 232 ? 7.444 -50.014 48.799 1.00 80.69 232 LYS A CA 1
ATOM 1846 C C . LYS A 1 232 ? 7.122 -51.351 48.146 1.00 80.69 232 LYS A C 1
ATOM 1848 O O . LYS A 1 232 ? 6.558 -51.334 47.049 1.00 80.69 232 LYS A O 1
ATOM 1853 N N . ASP A 1 233 ? 7.441 -52.452 48.813 1.00 79.69 233 ASP A N 1
ATOM 1854 C CA . ASP A 1 233 ? 7.116 -53.801 48.358 1.00 79.69 233 ASP A CA 1
ATOM 1855 C C . ASP A 1 233 ? 5.599 -54.044 48.392 1.00 79.69 233 ASP A C 1
ATOM 1857 O O . ASP A 1 233 ? 5.028 -54.517 47.405 1.00 79.69 233 ASP A O 1
ATOM 1861 N N . ASP A 1 234 ? 4.921 -53.595 49.454 1.00 82.38 234 ASP A N 1
ATOM 1862 C CA . ASP A 1 234 ? 3.458 -53.658 49.572 1.00 82.38 234 ASP A CA 1
ATOM 1863 C C . ASP A 1 234 ? 2.733 -52.709 48.596 1.00 82.38 234 ASP A C 1
ATOM 1865 O O . ASP A 1 234 ? 1.584 -52.945 48.210 1.00 82.38 234 ASP A O 1
ATOM 1869 N N . ASN A 1 235 ? 3.393 -51.630 48.156 1.00 80.62 235 ASN A N 1
ATOM 1870 C CA . ASN A 1 235 ? 2.829 -50.607 47.269 1.00 80.62 235 ASN A CA 1
ATOM 1871 C C . ASN A 1 235 ? 3.587 -50.525 45.937 1.00 80.62 235 ASN A C 1
ATOM 1873 O O . ASN A 1 235 ? 4.193 -49.502 45.591 1.00 80.62 235 ASN A O 1
ATOM 1877 N N . ALA A 1 236 ? 3.493 -51.603 45.153 1.00 74.38 236 ALA A N 1
ATOM 1878 C CA . ALA A 1 236 ? 4.070 -51.685 43.816 1.00 74.38 236 ALA A CA 1
ATOM 1879 C C . ALA A 1 236 ? 3.656 -50.494 42.926 1.00 74.38 236 ALA A C 1
ATOM 1881 O O . ALA A 1 236 ? 2.478 -50.131 42.809 1.00 74.38 236 ALA A O 1
ATOM 1882 N N . LYS A 1 237 ? 4.638 -49.886 42.248 1.00 64.69 237 LYS A N 1
ATOM 1883 C CA . LYS A 1 237 ? 4.414 -48.751 41.338 1.00 64.69 237 LYS A CA 1
ATOM 1884 C C . LYS A 1 237 ? 3.371 -49.114 40.271 1.00 64.69 237 LYS A C 1
ATOM 1886 O O . LYS A 1 237 ? 3.577 -50.033 39.487 1.00 64.69 237 LYS A O 1
ATOM 1891 N N . GLY A 1 238 ? 2.284 -48.343 40.207 1.00 64.56 238 GLY A N 1
ATOM 1892 C CA . GLY A 1 238 ? 1.224 -48.509 39.204 1.00 64.56 238 GLY A CA 1
ATOM 1893 C C . GLY A 1 238 ? -0.022 -49.267 39.677 1.00 64.56 238 GLY A C 1
ATOM 1894 O O . GLY A 1 238 ? -0.959 -49.398 38.889 1.00 64.56 238 GLY A O 1
ATOM 1895 N N . SER A 1 239 ? -0.088 -49.692 40.946 1.00 64.06 239 SER A N 1
ATOM 1896 C CA . SER A 1 239 ? -1.263 -50.353 41.545 1.00 64.06 239 SER A CA 1
ATOM 1897 C C . SER A 1 239 ? -2.573 -49.548 41.434 1.00 64.06 239 SER A C 1
ATOM 1899 O O . SER A 1 239 ? -3.649 -50.137 41.398 1.00 64.06 239 SER A O 1
ATOM 1901 N N . GLY A 1 240 ? -2.495 -48.217 41.306 1.00 64.19 240 GLY A N 1
ATOM 1902 C CA . GLY A 1 240 ? -3.654 -47.321 41.193 1.00 64.19 240 GLY A CA 1
ATOM 1903 C C . GLY A 1 240 ? -4.228 -47.090 39.784 1.00 64.19 240 GLY A C 1
ATOM 1904 O O . GLY A 1 240 ? -5.264 -46.445 39.678 1.00 64.19 240 GLY A O 1
ATOM 1905 N N . ASN A 1 241 ? -3.605 -47.580 38.700 1.00 61.62 241 ASN A N 1
ATOM 1906 C CA . ASN A 1 241 ? -4.029 -47.263 37.317 1.00 61.62 241 ASN A CA 1
ATOM 1907 C C . ASN A 1 241 ? -4.573 -48.471 36.523 1.00 61.62 241 ASN A C 1
ATOM 1909 O O . ASN A 1 241 ? -4.466 -48.527 35.299 1.00 61.62 241 ASN A O 1
ATOM 1913 N N . THR A 1 242 ? -5.141 -49.468 37.203 1.00 62.16 242 THR A N 1
ATOM 1914 C CA . THR A 1 242 ? -5.580 -50.735 36.584 1.00 62.16 242 THR A CA 1
ATOM 1915 C C . THR A 1 242 ? -7.041 -50.750 36.115 1.00 62.16 242 THR A C 1
ATOM 1917 O O . THR A 1 242 ? -7.409 -51.649 35.365 1.00 62.16 242 THR A O 1
ATOM 1920 N N . MET A 1 243 ? -7.867 -49.758 36.482 1.00 59.41 243 MET A N 1
ATOM 1921 C CA . MET A 1 243 ? -9.304 -49.717 36.142 1.00 59.41 243 MET A CA 1
ATOM 1922 C C . MET A 1 243 ? -9.675 -48.961 34.853 1.00 59.41 243 MET A C 1
ATOM 1924 O O . MET A 1 243 ? -10.848 -48.948 34.500 1.00 59.41 243 MET A O 1
ATOM 1928 N N . ASN A 1 244 ? -8.727 -48.366 34.120 1.00 60.66 244 ASN A N 1
ATOM 1929 C CA . ASN A 1 244 ? -9.029 -47.619 32.885 1.00 60.66 244 ASN A CA 1
ATOM 1930 C C . ASN A 1 244 ? -8.472 -48.305 31.620 1.00 60.66 244 ASN A C 1
ATOM 1932 O O . ASN A 1 244 ? -7.819 -47.688 30.778 1.00 60.66 244 ASN A O 1
ATOM 1936 N N . ARG A 1 245 ? -8.689 -49.622 31.515 1.00 59.91 245 ARG A N 1
ATOM 1937 C CA . ARG A 1 245 ? -8.519 -50.399 30.277 1.00 59.91 245 ARG A CA 1
ATOM 1938 C C . ARG A 1 245 ? -9.827 -51.131 29.974 1.00 59.91 245 ARG A C 1
ATOM 1940 O O . ARG A 1 245 ? -10.006 -52.267 30.407 1.00 59.91 245 ARG A O 1
ATOM 1947 N N . GLY A 1 246 ? -10.715 -50.456 29.250 1.00 53.53 246 GLY A N 1
ATOM 1948 C CA . GLY A 1 246 ? -12.003 -50.968 28.778 1.00 53.53 246 GLY A CA 1
ATOM 1949 C C . GLY A 1 246 ? -12.894 -49.837 28.312 1.00 53.53 246 GLY A C 1
ATOM 1950 O O . GLY A 1 246 ? -13.530 -49.231 29.195 1.00 53.53 246 GLY A O 1
#

Sequence (246 aa):
MSNEAEQQPQSLRALFYGAEARRKELESTYDSNSDAYQQKLSSAIATYEECLRVADRVSLFSPNETLEDVSSGDIQYMVINYHLAELLQRAVGTDRKSTLLSARESYEKFMKLLDSYDVLSKPDAKLYEKYQESPNSFSTASTTDAAARRDTKISRFRAEKELKAKLEQGVFRPDHSLPTMTIDEYLDEERKRGGIIEGGGEQSGMQPEPDEDNLEKADAETLKARAWDDYKDDNAKGSGNTMNRG

pLDDT: mean 82.67, std 15.12, range [35.22, 97.88]

Foldseek 3Di:
DDDPPPPDPDDLVRLVVVLVVLLVVLVPDPDLPDPVNLVSLVVSLVSLVVSVVNCVVVVLQDLPDAPVNHDPVCVVNLCSLVSSLVSLCSHDDDCNPVSNVSSVVSVLSSVVSCVSNVVDDPVRNVLNVVCVVPVPPRDQFDPPDPVRRVVSVVVVVVVVVVVV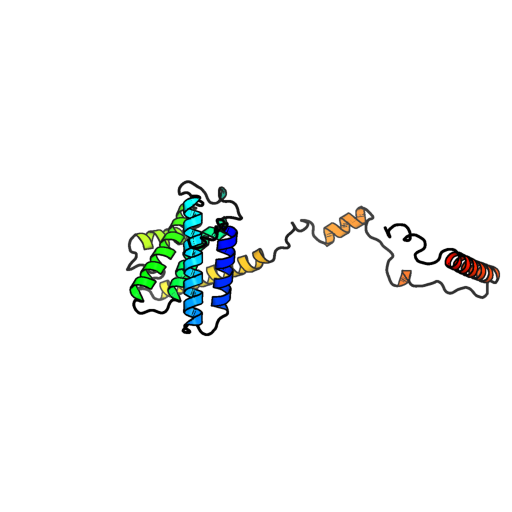VVCVVVVPDPPDPDPPDDPVRVVVVCVVVVVDDPDPDPVVVDDPPDPPVPPVVVVVVVVVVVVVVVVCVVVDPPPPPPPPDD

Radius of gyration: 34.21 Å; chains: 1; bounding box: 50×79×93 Å

Secondary structure (DSSP, 8-state):
-----------HHHHHHHHHHHHHHHHH-S-TTSHHHHHHHHHHHHHHHHHHHHHHHTT-S-TT--GGGS-TTTGGGTTHHHHHHHHHHH---S-HHHHHHHHHHHHHHHHHHHHHTT-S-HHHHHHHHHHHH-TTT--SS-SS-HHHHHHHHHHHHHHHHHHHHHHHHHHT--SS---SS-HHHHHHHHHHTT-S----SGGGG-PPPP-TT-HHHHHHHHHHHHHHHHHHHHS-TTTTS-S---

Organism: NCBI:txid420778